Protein AF-E6UF97-F1 (afdb_monomer)

Nearest PDB structures (foldseek):
  5kc4-assembly1_A  TM=9.154E-01  e=8.782E-08  Thermotoga maritima MSB8
  3p5n-assembly1_B  TM=8.541E-01  e=1.432E-08  Staphylococcus aureus subsp. aureus TCH60
  5kc4-assembly2_E  TM=9.136E-01  e=1.063E-07  Thermotoga maritima MSB8
  4tkr-assembly1_A  TM=6.701E-01  e=3.857E-03  Listeria monocytogenes
  3rlb-assembly2_B  TM=6.782E-01  e=4.897E-03  Lactococcus cremoris subsp. cremoris NZ9000

Mean predicted aligned error: 6.48 Å

InterPro domains:
  IPR024529 ECF transporter, substrate-specific component [PF12822] (17-175)
  IPR025720 ECF transporter, Riboflavin transporter RibU [PIRSF037778] (15-185)
  IPR025720 ECF transporter, Riboflavin transporter RibU [PTHR38438] (14-185)

Sequence (192 aa):
MSTKTAGASSSKKMDVKEMTILAMFTALGYLCLFVFRFKVSFLTLEFKDVFITMAGFVFGPLAALGVALAESLLEMVTLSDTGFLGAVMNFGGSAAFAVTASLIYKYNKSFKGAVIGLIAAMFSMTAVMLVMNLFITPIYAHTTIDEVIGMIMPLLLPFNLIKSALNAAICFMLYKPISQALKKHSYAQPPR

Radius of gyration: 18.12 Å; Cα contacts (8 Å, |Δi|>4): 248; chains: 1; bounding box: 43×54×46 Å

Organism: Ruminococcus albus (strain ATCC 27210 / DSM 20455 / JCM 14654 / NCDO 2250 / 7) (NCBI:txid697329)

Structure (mmCIF, N/CA/C/O backbone):
data_AF-E6UF97-F1
#
_entry.id   AF-E6UF97-F1
#
loop_
_atom_site.group_PDB
_atom_site.id
_atom_site.type_symbol
_atom_site.label_atom_id
_atom_site.label_alt_id
_atom_site.label_comp_id
_atom_site.label_asym_id
_atom_site.label_entity_id
_atom_site.label_seq_id
_atom_site.pdbx_PDB_ins_code
_atom_site.Cartn_x
_atom_site.Cartn_y
_atom_site.Cartn_z
_atom_site.occupancy
_atom_site.B_iso_or_equiv
_atom_site.auth_seq_id
_atom_site.auth_comp_id
_atom_site.auth_asym_id
_atom_site.auth_atom_id
_atom_site.pdbx_PDB_model_num
ATOM 1 N N . MET A 1 1 ? 3.131 -43.599 24.551 1.00 44.59 1 MET A N 1
ATOM 2 C CA . MET A 1 1 ? 3.319 -42.790 23.327 1.00 44.59 1 MET A CA 1
ATOM 3 C C . MET A 1 1 ? 1.930 -42.324 22.894 1.00 44.59 1 MET A C 1
ATOM 5 O O . MET A 1 1 ? 1.171 -43.137 22.397 1.00 44.59 1 MET A O 1
AT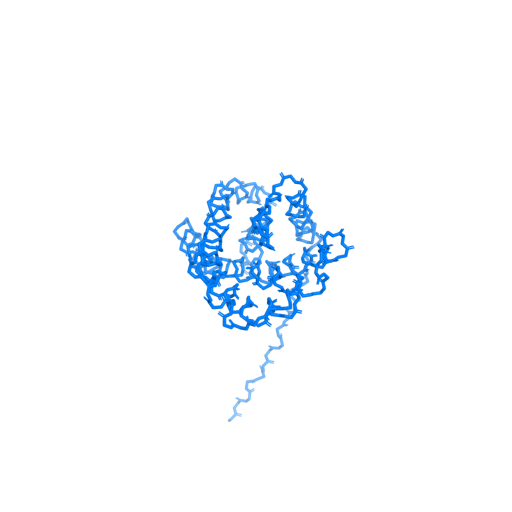OM 9 N N . SER A 1 2 ? 1.526 -41.096 23.245 1.00 40.59 2 SER A N 1
ATOM 10 C CA . SER A 1 2 ? 0.169 -40.581 22.981 1.00 40.59 2 SER A CA 1
ATOM 11 C C . SER A 1 2 ? 0.219 -39.640 21.782 1.00 40.59 2 SER A C 1
ATOM 13 O O . SER A 1 2 ? 0.841 -38.578 21.840 1.00 40.59 2 SER A O 1
ATOM 15 N N . THR A 1 3 ? -0.362 -40.072 20.669 1.00 42.34 3 THR A N 1
ATOM 16 C CA . THR A 1 3 ? -0.483 -39.307 19.428 1.00 42.34 3 THR A CA 1
ATOM 17 C C . THR A 1 3 ? -1.484 -38.170 19.622 1.00 42.34 3 THR A C 1
ATOM 19 O O . THR A 1 3 ? -2.685 -38.405 19.726 1.00 42.34 3 THR A O 1
ATOM 22 N N . LYS A 1 4 ? -0.993 -36.925 19.663 1.00 44.91 4 LYS A N 1
ATOM 23 C CA . LYS A 1 4 ? -1.825 -35.721 19.540 1.00 44.91 4 LYS A CA 1
ATOM 24 C C . LYS A 1 4 ? -2.388 -35.655 18.122 1.00 44.91 4 LYS A C 1
ATOM 26 O O . LYS A 1 4 ? -1.664 -35.347 17.179 1.00 44.91 4 LYS A O 1
ATOM 31 N N . THR A 1 5 ? -3.676 -35.929 17.979 1.00 46.34 5 THR A N 1
ATOM 32 C CA . THR A 1 5 ? -4.443 -35.655 16.764 1.00 46.34 5 THR A CA 1
ATOM 33 C C . THR A 1 5 ? -4.465 -34.144 16.534 1.00 46.34 5 THR A C 1
ATOM 35 O O . THR A 1 5 ? -4.937 -33.384 17.381 1.00 46.34 5 THR A O 1
ATOM 38 N N . ALA A 1 6 ? -3.911 -33.695 15.408 1.00 49.75 6 ALA A N 1
ATOM 39 C CA . ALA A 1 6 ? -3.987 -32.307 14.975 1.00 49.75 6 ALA A CA 1
ATOM 40 C C . ALA A 1 6 ? -5.454 -31.959 14.679 1.00 49.75 6 ALA A C 1
ATOM 42 O O . ALA A 1 6 ? -6.053 -32.498 13.750 1.00 49.75 6 ALA A O 1
ATOM 43 N N . GLY A 1 7 ? -6.048 -31.092 15.501 1.00 41.19 7 GLY A N 1
ATOM 44 C CA . GLY A 1 7 ? -7.391 -30.575 15.265 1.00 41.19 7 GLY A CA 1
ATOM 45 C C . GLY A 1 7 ? -7.415 -29.759 13.976 1.00 41.19 7 GLY A C 1
ATOM 46 O O . GLY A 1 7 ? -6.696 -28.767 13.855 1.00 41.19 7 GLY A O 1
ATOM 47 N N . ALA A 1 8 ? -8.232 -30.181 13.012 1.00 47.72 8 ALA A N 1
ATOM 48 C CA . ALA A 1 8 ? -8.503 -29.412 11.810 1.00 47.72 8 ALA A CA 1
ATOM 49 C C . ALA A 1 8 ? -9.063 -28.034 12.203 1.00 47.72 8 ALA A C 1
ATOM 51 O O . ALA A 1 8 ? -10.060 -27.928 12.919 1.00 47.72 8 ALA A O 1
ATOM 52 N N . SER A 1 9 ? -8.399 -26.974 11.743 1.00 44.34 9 SER A N 1
ATOM 53 C CA . SER A 1 9 ? -8.833 -25.588 11.901 1.00 44.34 9 SER A CA 1
ATOM 54 C C . SER A 1 9 ? -10.193 -25.395 11.219 1.00 44.34 9 SER A C 1
ATOM 56 O O . SER A 1 9 ? -10.256 -25.243 10.001 1.00 44.34 9 SER A O 1
ATOM 58 N N . SER A 1 10 ? -11.279 -25.387 11.995 1.00 47.03 10 SER A N 1
ATOM 59 C CA . SER A 1 10 ? -12.624 -25.040 11.521 1.00 47.03 10 SER A CA 1
ATOM 60 C C . SER A 1 10 ? -12.600 -23.654 10.867 1.00 47.03 10 SER A C 1
ATOM 62 O O . SER A 1 10 ? -12.442 -22.646 11.558 1.00 47.03 10 SER A O 1
ATOM 64 N N . SER A 1 11 ? -12.768 -23.585 9.542 1.00 55.94 11 SER A N 1
ATOM 65 C CA . SER A 1 11 ? -12.876 -22.314 8.822 1.00 55.94 11 SER A CA 1
ATOM 66 C C . SER A 1 11 ? -14.098 -21.546 9.330 1.00 55.94 11 SER A C 1
ATOM 68 O O . SER A 1 11 ? -15.237 -21.988 9.150 1.00 55.94 11 SER A O 1
ATOM 70 N N . LYS A 1 12 ? -13.883 -20.397 9.974 1.00 66.75 12 LYS A N 1
ATOM 71 C CA . LYS A 1 12 ? -14.968 -19.491 10.362 1.00 66.75 12 LYS A CA 1
ATOM 72 C C . LYS A 1 12 ? -15.719 -19.072 9.091 1.00 66.75 12 LYS A C 1
ATOM 74 O O . LYS A 1 12 ? -15.114 -18.489 8.196 1.00 66.75 12 LYS A O 1
ATOM 79 N N . LYS A 1 13 ? -17.017 -19.378 8.994 1.00 70.62 13 LYS A N 1
ATOM 80 C CA . LYS A 1 13 ? -17.855 -18.885 7.889 1.00 70.62 13 LYS A CA 1
ATOM 81 C C . LYS A 1 13 ? -17.920 -17.356 7.968 1.00 70.62 13 LYS A C 1
ATOM 83 O O . LYS A 1 13 ? -18.170 -16.824 9.050 1.00 70.62 13 LYS A O 1
ATOM 88 N N . MET A 1 14 ? -17.674 -16.669 6.850 1.00 74.12 14 MET A N 1
ATOM 89 C CA . MET A 1 14 ? -17.868 -15.217 6.774 1.00 74.12 14 MET A CA 1
ATOM 90 C C . MET A 1 14 ? -19.351 -14.899 6.968 1.00 74.12 14 MET A C 1
ATOM 92 O O . MET A 1 14 ? -20.207 -15.529 6.345 1.00 74.12 14 MET A O 1
ATOM 96 N N . ASP A 1 15 ? -19.646 -13.932 7.834 1.00 86.31 15 ASP A N 1
ATOM 97 C CA . ASP A 1 15 ? -20.999 -13.395 7.975 1.00 86.31 15 ASP A CA 1
ATOM 98 C C . ASP A 1 15 ? -21.319 -12.482 6.778 1.00 86.31 15 ASP A C 1
ATOM 100 O O . ASP A 1 15 ? -20.434 -11.811 6.240 1.00 86.31 15 ASP A O 1
ATOM 104 N N . VAL A 1 16 ? -22.590 -12.412 6.381 1.00 89.62 16 VAL A N 1
ATOM 105 C CA . VAL A 1 16 ? -23.073 -11.544 5.294 1.00 89.62 16 VAL A CA 1
ATOM 106 C C . VAL A 1 16 ? -22.657 -10.095 5.546 1.00 89.62 16 VAL A C 1
ATOM 108 O O . VAL A 1 16 ? -22.243 -9.402 4.623 1.00 89.62 16 VAL A O 1
ATOM 111 N N . LYS A 1 17 ? -22.680 -9.656 6.809 1.00 85.69 17 LYS A N 1
ATOM 112 C CA . LYS A 1 17 ? -22.257 -8.308 7.213 1.00 85.69 17 LYS A CA 1
ATOM 113 C C . LYS A 1 17 ? -20.780 -8.036 6.932 1.00 85.69 17 LYS A C 1
ATOM 115 O O . LYS A 1 17 ? -20.445 -6.953 6.462 1.00 85.69 17 LYS A O 1
ATOM 120 N N . GLU A 1 18 ? -19.908 -9.002 7.220 1.00 88.94 18 GLU A N 1
ATOM 121 C CA . 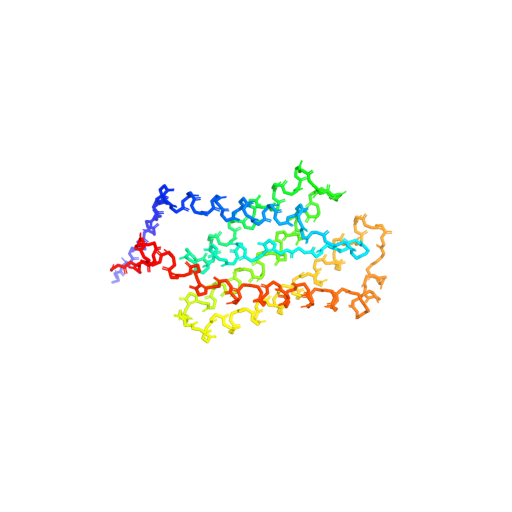GLU A 1 18 ? -18.473 -8.898 6.930 1.00 88.94 18 GLU A CA 1
ATOM 122 C C . GLU A 1 18 ? -18.266 -8.764 5.421 1.00 88.94 18 GLU A C 1
ATOM 124 O O . GLU A 1 18 ? -17.621 -7.821 4.971 1.00 88.94 18 GLU A O 1
ATOM 129 N N . MET A 1 19 ? -18.929 -9.615 4.637 1.00 92.25 19 MET A N 1
ATOM 130 C CA . MET A 1 19 ? -18.880 -9.552 3.177 1.00 92.25 19 MET A CA 1
ATOM 131 C C . MET A 1 19 ? -19.374 -8.203 2.628 1.00 92.25 19 MET A C 1
ATOM 133 O O . MET A 1 19 ? -18.727 -7.633 1.751 1.00 92.25 19 MET A O 1
ATOM 137 N N . THR A 1 20 ? -20.472 -7.654 3.159 1.00 93.75 20 THR A N 1
ATOM 138 C CA . THR A 1 20 ? -20.988 -6.337 2.749 1.00 93.75 20 THR A CA 1
ATOM 139 C C . THR A 1 20 ? -19.987 -5.221 3.036 1.00 93.75 20 THR A C 1
ATOM 141 O O . THR A 1 20 ? -19.743 -4.391 2.166 1.00 93.75 20 THR A O 1
ATOM 144 N N . ILE A 1 21 ? -19.376 -5.196 4.223 1.00 92.06 21 ILE A N 1
ATOM 145 C CA . ILE A 1 21 ? -18.415 -4.143 4.581 1.00 92.06 21 ILE A CA 1
ATOM 146 C C . ILE A 1 21 ? -17.138 -4.261 3.737 1.00 92.06 21 ILE A C 1
ATOM 148 O O . ILE A 1 21 ? -16.616 -3.243 3.286 1.00 92.06 21 ILE A O 1
ATOM 152 N N . LEU A 1 22 ? -16.652 -5.478 3.474 1.00 94.94 22 LEU A N 1
ATOM 153 C CA . LEU A 1 22 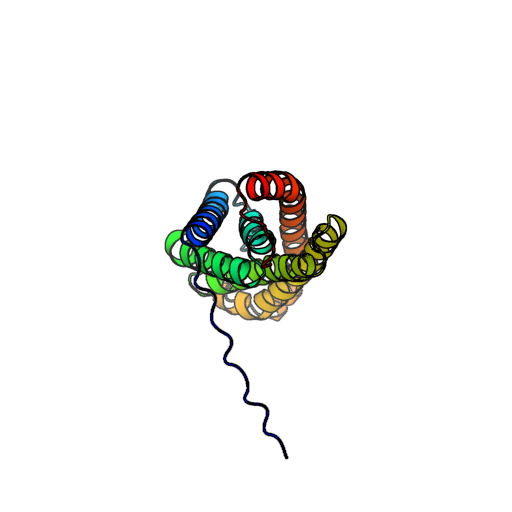? -15.510 -5.686 2.578 1.00 94.94 22 LEU A CA 1
ATOM 154 C C . LEU A 1 22 ? -15.817 -5.202 1.159 1.00 94.94 22 LEU A C 1
ATOM 156 O O . LEU A 1 22 ? -15.020 -4.454 0.600 1.00 94.94 22 LEU A O 1
ATOM 160 N N . ALA A 1 23 ? -16.993 -5.534 0.619 1.00 96.06 23 ALA A N 1
ATOM 161 C CA . ALA A 1 23 ? -17.431 -5.048 -0.688 1.00 96.06 23 ALA A CA 1
ATOM 162 C C . ALA A 1 23 ? -17.552 -3.515 -0.727 1.00 96.06 23 ALA A C 1
ATOM 164 O O . ALA A 1 23 ? -17.163 -2.893 -1.713 1.00 96.06 23 ALA A O 1
ATOM 165 N N . MET A 1 24 ? -18.035 -2.889 0.352 1.00 95.81 24 MET A N 1
ATOM 166 C CA . MET A 1 24 ? -18.056 -1.429 0.474 1.00 95.81 24 MET A CA 1
ATOM 167 C C . MET A 1 24 ? -16.646 -0.833 0.480 1.00 95.81 24 MET A C 1
ATOM 169 O O . MET A 1 24 ? -16.425 0.169 -0.194 1.00 95.81 24 MET A O 1
ATOM 173 N N . PHE A 1 25 ? -15.689 -1.425 1.202 1.00 95.62 25 PHE A N 1
ATOM 174 C CA . PHE A 1 25 ? -14.302 -0.950 1.189 1.00 95.62 25 PHE A CA 1
ATOM 175 C C . PHE A 1 25 ? -13.659 -1.091 -0.192 1.00 95.62 25 PHE A C 1
ATOM 177 O O . PHE A 1 25 ? -13.046 -0.129 -0.645 1.00 95.62 25 PHE A O 1
ATOM 184 N N . THR A 1 26 ? -13.869 -2.216 -0.884 1.00 97.31 26 THR A N 1
ATOM 185 C CA . THR A 1 26 ? -13.454 -2.396 -2.286 1.00 97.31 26 THR A CA 1
ATOM 186 C C . THR A 1 26 ? -14.081 -1.340 -3.197 1.00 97.31 26 THR A C 1
ATOM 188 O O . THR A 1 26 ? -13.405 -0.768 -4.042 1.00 97.31 26 THR A O 1
ATOM 191 N N . ALA A 1 27 ? -15.374 -1.048 -3.040 1.00 96.25 27 ALA A N 1
ATOM 192 C CA . ALA A 1 27 ? -16.040 -0.038 -3.859 1.00 96.25 27 ALA A CA 1
ATOM 193 C C . ALA A 1 27 ? -15.489 1.371 -3.591 1.00 96.25 27 ALA A C 1
ATOM 195 O O . ALA A 1 27 ? -15.276 2.136 -4.527 1.00 96.25 27 ALA A O 1
ATOM 196 N N . LEU A 1 28 ? -15.239 1.721 -2.326 1.00 95.19 28 LEU A N 1
ATOM 197 C CA . LEU A 1 28 ? -14.717 3.033 -1.947 1.00 95.19 28 LEU A CA 1
ATOM 198 C C . LEU A 1 28 ? -13.282 3.257 -2.434 1.00 95.19 28 LEU A C 1
ATOM 200 O O . LEU A 1 28 ? -13.004 4.326 -2.978 1.00 95.19 28 LEU A O 1
ATOM 204 N N . GLY A 1 29 ? -12.387 2.279 -2.281 1.00 94.50 29 GLY A N 1
ATOM 205 C CA . GLY A 1 29 ? -11.025 2.420 -2.795 1.00 94.50 29 GLY A CA 1
ATOM 206 C C . GLY A 1 29 ? -10.986 2.400 -4.324 1.00 94.50 29 GLY A C 1
ATOM 207 O O . GLY A 1 29 ? -10.313 3.242 -4.920 1.00 94.50 29 GLY A O 1
ATOM 208 N N . TYR A 1 30 ? -11.820 1.589 -4.977 1.00 94.62 30 TYR A N 1
ATOM 209 C CA . TYR A 1 30 ? -11.983 1.645 -6.429 1.00 94.62 30 TYR A CA 1
ATOM 210 C C . TYR A 1 30 ? -12.512 3.011 -6.912 1.00 94.62 30 TYR A C 1
ATOM 212 O O . TYR A 1 30 ? -12.029 3.545 -7.909 1.00 94.62 30 TYR A O 1
ATOM 220 N N . LEU A 1 31 ? -13.438 3.652 -6.185 1.00 94.00 31 LEU A N 1
ATOM 221 C CA . LEU A 1 31 ? -13.889 5.016 -6.499 1.00 94.00 31 LEU A CA 1
ATOM 222 C C . LEU A 1 31 ? -12.768 6.062 -6.373 1.00 94.00 31 LEU A C 1
ATOM 224 O O . LEU A 1 31 ? -12.770 7.048 -7.116 1.00 94.00 31 LEU A O 1
ATOM 228 N N . CYS A 1 32 ? -11.773 5.855 -5.501 1.00 92.31 32 CYS A N 1
ATOM 229 C CA . CYS A 1 32 ? -10.610 6.745 -5.429 1.00 92.31 32 CYS A CA 1
ATOM 230 C C . CYS A 1 32 ? -9.819 6.800 -6.737 1.00 92.31 32 CYS A C 1
ATOM 232 O O . CYS A 1 32 ? -9.193 7.828 -7.002 1.00 92.31 32 CYS A O 1
ATOM 234 N N . LEU A 1 33 ? -9.887 5.761 -7.574 1.00 91.25 33 LEU A N 1
ATOM 235 C CA . LEU A 1 33 ? -9.237 5.736 -8.886 1.00 91.25 33 LEU A CA 1
ATOM 236 C C . LEU A 1 33 ? -9.803 6.773 -9.864 1.00 91.25 33 LEU A C 1
ATOM 238 O O . LEU A 1 33 ? -9.128 7.134 -10.825 1.00 91.25 33 LEU A O 1
ATOM 242 N N . PHE A 1 34 ? -11.024 7.259 -9.634 1.00 89.44 34 PHE A N 1
ATOM 243 C CA . PHE A 1 34 ? -11.669 8.255 -10.495 1.00 89.44 34 PHE A CA 1
ATOM 244 C C . PHE A 1 34 ? -11.468 9.687 -9.999 1.00 89.44 34 PHE A C 1
ATOM 246 O O . PHE A 1 34 ? -11.505 10.620 -10.794 1.00 89.44 34 PHE A O 1
ATOM 253 N N . VAL A 1 35 ? -11.257 9.869 -8.692 1.00 89.00 35 VAL A N 1
ATOM 254 C CA . VAL A 1 35 ? -11.192 11.200 -8.063 1.00 89.00 35 VAL A CA 1
ATOM 255 C C . VAL A 1 35 ? -9.757 11.619 -7.749 1.00 89.00 35 VAL A C 1
ATOM 257 O O . VAL A 1 35 ? -9.416 12.793 -7.854 1.00 89.00 35 VAL A O 1
ATOM 260 N N . PHE A 1 36 ? -8.903 10.668 -7.369 1.00 88.31 36 PHE A N 1
ATOM 261 C CA . PHE A 1 36 ? -7.586 10.942 -6.792 1.00 88.31 36 PHE A CA 1
ATOM 262 C C . PHE A 1 36 ? -6.450 10.206 -7.508 1.00 88.31 36 PHE A C 1
ATOM 264 O O . PHE A 1 36 ? -5.471 9.818 -6.874 1.00 88.31 36 PHE A O 1
ATOM 271 N N . ARG A 1 37 ? -6.578 9.994 -8.821 1.00 89.00 37 ARG A N 1
ATOM 272 C CA . ARG A 1 37 ? -5.564 9.326 -9.644 1.00 89.00 37 ARG A CA 1
ATOM 273 C C . ARG A 1 37 ? -4.656 10.355 -10.313 1.00 89.00 37 ARG A C 1
ATOM 275 O O . ARG A 1 37 ? -5.041 10.985 -11.294 1.00 89.00 37 ARG A O 1
ATOM 282 N N . PHE A 1 38 ? -3.435 10.497 -9.803 1.00 91.56 38 PHE A N 1
ATOM 283 C CA . PHE A 1 38 ? -2.425 11.417 -10.335 1.00 91.56 38 PHE A CA 1
ATOM 284 C C . PHE A 1 38 ? -1.260 10.629 -10.936 1.00 91.56 38 PHE A C 1
ATOM 286 O O . PHE A 1 38 ? -0.650 9.807 -10.254 1.00 91.56 38 PHE A O 1
ATOM 293 N N . LYS A 1 39 ? -0.936 10.868 -12.211 1.00 89.88 39 LYS A N 1
ATOM 294 C CA . LYS A 1 39 ? 0.168 10.186 -12.902 1.00 89.88 39 LYS A CA 1
ATOM 295 C C . LYS A 1 39 ? 1.444 11.027 -12.870 1.00 89.88 39 LYS A C 1
ATOM 297 O O . LYS A 1 39 ? 1.411 12.218 -13.170 1.00 89.88 39 LYS A O 1
ATOM 302 N N . VAL A 1 40 ? 2.566 10.386 -12.557 1.00 87.31 40 VAL A N 1
ATOM 303 C CA . VAL A 1 40 ? 3.921 10.930 -12.716 1.00 87.31 40 VAL A CA 1
ATOM 304 C C . VAL A 1 40 ? 4.726 9.892 -13.489 1.00 87.31 40 VAL A C 1
ATOM 306 O O . VAL A 1 40 ? 5.066 8.840 -12.951 1.00 87.31 40 VAL A O 1
ATOM 309 N N . SER A 1 41 ? 5.013 10.167 -14.765 1.00 87.12 41 SER A N 1
ATOM 310 C CA . SER A 1 41 ? 5.530 9.148 -15.691 1.00 87.12 41 SER A CA 1
ATOM 311 C C . SER A 1 41 ? 4.581 7.929 -15.736 1.00 87.12 41 SER A C 1
ATOM 313 O O . SER A 1 41 ? 3.365 8.101 -15.821 1.00 87.12 41 SER A O 1
ATOM 315 N N . PHE A 1 42 ? 5.105 6.705 -15.657 1.00 86.62 42 PHE A N 1
ATOM 316 C CA . PHE A 1 42 ? 4.328 5.463 -15.584 1.00 86.62 42 PHE A CA 1
ATOM 317 C C . PHE A 1 42 ? 3.795 5.139 -14.175 1.00 86.62 42 PHE A C 1
ATOM 319 O O . PHE A 1 42 ? 3.081 4.153 -13.999 1.00 86.62 42 PHE A O 1
ATOM 326 N N . LEU A 1 43 ? 4.134 5.938 -13.159 1.00 90.12 43 LEU A N 1
ATOM 327 C CA . LEU A 1 43 ? 3.725 5.705 -11.778 1.00 90.12 43 LEU A CA 1
ATOM 328 C C . LEU A 1 43 ? 2.414 6.435 -11.469 1.00 90.12 43 LEU A C 1
ATOM 330 O O . LEU A 1 43 ? 2.224 7.597 -11.830 1.00 90.12 43 LE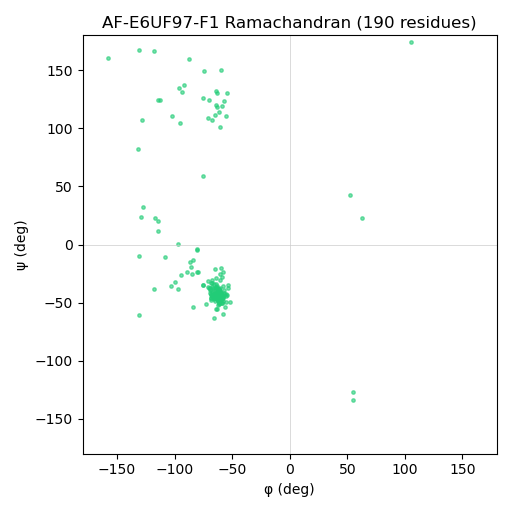U A O 1
ATOM 334 N N . THR A 1 44 ? 1.513 5.755 -10.759 1.00 91.44 44 THR A N 1
ATOM 335 C CA . THR A 1 44 ? 0.196 6.294 -10.394 1.00 91.44 44 THR A CA 1
ATOM 336 C C . THR A 1 44 ? 0.077 6.466 -8.882 1.00 91.44 44 THR A C 1
ATOM 338 O O . THR A 1 44 ? 0.291 5.523 -8.113 1.00 91.44 44 THR A O 1
ATOM 341 N N . LEU A 1 45 ? -0.237 7.690 -8.453 1.00 93.12 45 LEU A N 1
ATOM 342 C CA . LEU A 1 45 ? -0.578 8.047 -7.081 1.00 93.12 45 LEU A CA 1
ATOM 343 C C . LEU A 1 45 ? -2.096 7.991 -6.932 1.00 93.12 45 LEU A C 1
ATOM 345 O O . LEU A 1 45 ? -2.828 8.538 -7.751 1.00 93.12 45 LEU A O 1
ATOM 349 N N . GLU A 1 46 ? -2.538 7.325 -5.877 1.00 93.44 46 GLU A N 1
ATOM 350 C CA . GLU A 1 46 ? -3.932 7.016 -5.579 1.00 93.44 46 GLU A CA 1
ATOM 351 C C . GLU A 1 46 ? -4.074 6.742 -4.077 1.00 93.44 46 GLU A C 1
ATOM 353 O O . GLU A 1 46 ? -3.085 6.428 -3.405 1.00 93.44 46 GLU A O 1
ATOM 358 N N . PHE A 1 47 ? -5.300 6.831 -3.557 1.00 95.06 47 PHE A N 1
ATOM 359 C CA . PHE A 1 47 ? -5.586 6.659 -2.126 1.00 95.06 47 PHE A CA 1
ATOM 360 C C . PHE A 1 47 ? -6.443 5.427 -1.805 1.00 95.06 47 PHE A C 1
ATOM 362 O O . PHE A 1 47 ? -7.069 5.363 -0.747 1.00 95.06 47 PHE A O 1
ATOM 369 N N . LYS A 1 48 ? -6.487 4.442 -2.712 1.00 95.00 48 LYS A N 1
ATOM 370 C CA . LYS A 1 48 ? -7.277 3.216 -2.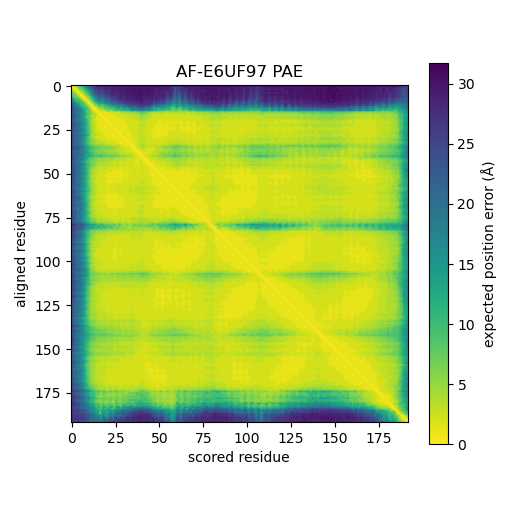521 1.00 95.00 48 LYS A CA 1
ATOM 371 C C . LYS A 1 48 ? -6.788 2.373 -1.336 1.00 95.00 48 LYS A C 1
ATOM 373 O O . LYS A 1 48 ? -7.606 1.843 -0.583 1.00 95.00 48 LYS A O 1
ATOM 378 N N . ASP A 1 49 ? -5.471 2.371 -1.079 1.00 97.06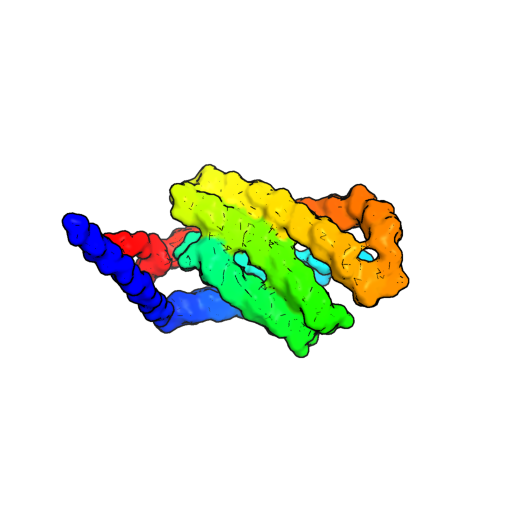 49 ASP A N 1
ATOM 379 C CA . ASP A 1 49 ? -4.832 1.600 0.002 1.00 97.06 49 ASP A CA 1
ATOM 380 C C . ASP A 1 49 ? -5.363 1.977 1.389 1.00 97.06 49 ASP A C 1
ATOM 382 O O . ASP A 1 49 ? -5.286 1.178 2.328 1.00 97.06 49 ASP A O 1
ATOM 386 N N . VAL A 1 50 ? -5.968 3.162 1.513 1.00 96.75 50 VAL A N 1
ATOM 387 C CA . VAL A 1 50 ? -6.701 3.581 2.705 1.00 96.75 50 VAL A CA 1
ATOM 388 C C . VAL A 1 50 ? -7.803 2.591 3.057 1.00 96.75 50 VAL A C 1
ATOM 390 O O . VAL A 1 50 ? -7.842 2.089 4.181 1.00 96.75 50 VAL A O 1
ATOM 393 N N . PHE A 1 51 ? -8.683 2.269 2.112 1.00 96.31 51 PHE A N 1
ATOM 394 C CA . PHE A 1 51 ? -9.844 1.414 2.366 1.00 96.31 51 PHE A CA 1
ATOM 395 C C . PHE A 1 51 ? -9.455 -0.059 2.494 1.00 96.31 51 PHE A C 1
ATOM 397 O O . PHE A 1 51 ? -9.985 -0.755 3.363 1.00 96.31 51 PHE A O 1
ATOM 404 N N . ILE A 1 52 ? -8.447 -0.501 1.737 1.00 97.88 52 ILE A N 1
ATOM 405 C CA . ILE A 1 52 ? -7.821 -1.820 1.907 1.00 97.88 52 ILE A CA 1
ATOM 406 C C . ILE A 1 52 ? -7.275 -1.971 3.338 1.00 97.88 52 ILE A C 1
ATOM 408 O O . ILE A 1 52 ? -7.522 -2.971 4.020 1.00 97.88 52 ILE A O 1
ATOM 412 N N . THR A 1 53 ? -6.571 -0.953 3.837 1.00 97.56 53 THR A N 1
ATOM 413 C CA . THR A 1 53 ? -6.017 -0.959 5.197 1.00 97.56 53 THR A CA 1
ATOM 414 C C . THR A 1 53 ? -7.118 -0.922 6.253 1.00 97.56 53 THR A C 1
ATOM 416 O O . THR A 1 53 ? -7.004 -1.614 7.266 1.00 97.56 53 THR A O 1
ATOM 419 N N . MET A 1 54 ? -8.216 -0.191 6.021 1.00 95.38 54 MET A N 1
ATOM 420 C CA . MET A 1 54 ? -9.375 -0.201 6.923 1.00 95.38 54 MET A CA 1
ATOM 421 C C . MET A 1 54 ? -10.016 -1.588 7.014 1.00 95.38 54 MET A C 1
ATOM 423 O O . MET A 1 54 ? -10.268 -2.055 8.126 1.00 95.38 54 MET A O 1
ATOM 427 N N . ALA A 1 55 ? -10.196 -2.292 5.891 1.00 94.94 55 ALA A N 1
ATOM 428 C CA . ALA A 1 55 ? -10.635 -3.689 5.903 1.00 94.94 55 ALA A CA 1
ATOM 429 C C . ALA A 1 55 ? -9.702 -4.557 6.767 1.00 94.94 55 ALA A C 1
ATOM 431 O O . ALA A 1 55 ? -10.161 -5.338 7.605 1.00 94.94 55 ALA A O 1
ATOM 432 N N . GLY A 1 56 ? -8.391 -4.339 6.640 1.00 95.31 56 GLY A N 1
ATOM 433 C CA . GLY A 1 56 ? -7.366 -4.976 7.461 1.00 95.31 56 GLY A CA 1
ATOM 434 C C . GLY A 1 56 ? -7.460 -4.668 8.955 1.00 95.31 56 GLY A C 1
ATOM 435 O O . GLY A 1 56 ? -7.352 -5.567 9.787 1.00 95.31 56 GLY A O 1
ATOM 436 N N . PHE A 1 57 ? -7.668 -3.410 9.333 1.00 92.88 57 PHE A N 1
ATOM 437 C CA . PHE A 1 57 ? -7.782 -3.010 10.739 1.00 92.88 57 PHE A CA 1
ATOM 438 C C . PHE A 1 57 ? -9.039 -3.566 11.410 1.00 92.88 57 PHE A C 1
ATOM 440 O O . PHE A 1 57 ? -9.024 -3.837 12.614 1.00 92.88 57 PHE A O 1
ATOM 447 N N . VAL A 1 58 ? -10.110 -3.750 10.640 1.00 90.75 58 VAL A N 1
ATOM 448 C CA . VAL A 1 58 ? -11.402 -4.231 11.138 1.00 90.75 58 VAL A CA 1
ATOM 449 C C . VAL A 1 58 ? -11.431 -5.757 11.212 1.00 90.75 58 VAL A C 1
ATOM 451 O O . VAL A 1 58 ? -11.694 -6.310 12.281 1.00 90.75 58 VAL A O 1
ATOM 454 N N . PHE A 1 59 ? -11.124 -6.436 10.105 1.00 91.25 59 PHE A N 1
ATOM 455 C CA . PHE A 1 59 ? -11.305 -7.886 9.955 1.00 91.25 59 PHE A CA 1
ATOM 456 C C . PHE A 1 59 ? -9.986 -8.675 9.942 1.00 91.25 59 PHE A C 1
ATOM 458 O O . PHE A 1 59 ? -9.982 -9.895 10.109 1.00 91.25 59 PHE A O 1
ATOM 465 N N . GLY A 1 60 ? -8.846 -7.991 9.839 1.00 93.50 60 GLY A N 1
ATOM 466 C CA . GLY A 1 60 ? -7.510 -8.581 9.889 1.00 93.50 60 GLY A CA 1
ATOM 467 C C . GLY A 1 60 ? -6.806 -8.663 8.527 1.00 93.50 60 GLY A C 1
ATOM 468 O O . GLY A 1 60 ? -7.395 -8.389 7.485 1.00 93.50 60 GLY A O 1
ATOM 469 N N . PRO A 1 61 ? -5.531 -9.088 8.509 1.00 97.25 61 PRO A N 1
ATOM 470 C CA . PRO A 1 61 ? -4.675 -9.033 7.320 1.00 97.25 61 PRO A CA 1
ATOM 471 C C . PRO A 1 61 ? -5.178 -9.840 6.118 1.00 97.25 61 PRO A C 1
ATOM 473 O O . PRO A 1 61 ? -4.957 -9.431 4.984 1.00 97.25 61 PRO A O 1
ATOM 476 N N . LEU A 1 62 ? -5.890 -10.950 6.335 1.00 97.00 62 LEU A N 1
ATOM 477 C CA . LEU A 1 62 ? -6.470 -11.727 5.232 1.00 97.00 62 LEU A CA 1
ATOM 478 C C . LEU A 1 62 ? -7.593 -10.968 4.515 1.00 97.00 62 LEU A C 1
ATOM 480 O O . LEU A 1 62 ? -7.727 -11.087 3.301 1.00 97.00 62 LEU A O 1
ATOM 484 N N . ALA A 1 63 ? -8.358 -10.154 5.244 1.00 96.31 63 ALA A N 1
ATOM 485 C CA . ALA A 1 63 ? -9.368 -9.294 4.647 1.00 96.31 63 ALA A CA 1
ATOM 486 C C . ALA A 1 63 ? -8.729 -8.181 3.806 1.00 96.31 63 ALA A C 1
ATOM 488 O O . ALA A 1 63 ? -9.165 -7.949 2.684 1.00 96.31 63 ALA A O 1
ATOM 489 N N . ALA A 1 64 ? -7.655 -7.552 4.303 1.00 98.06 64 ALA A N 1
ATOM 490 C CA . ALA A 1 64 ? -6.873 -6.594 3.514 1.00 98.06 64 ALA A CA 1
ATOM 491 C C . ALA A 1 64 ? -6.330 -7.230 2.227 1.00 98.06 64 ALA A C 1
ATOM 493 O O . ALA A 1 64 ? -6.463 -6.650 1.155 1.00 98.06 64 ALA A O 1
ATOM 494 N N . LEU A 1 65 ? -5.771 -8.440 2.318 1.00 98.50 65 LEU A N 1
ATOM 495 C CA . LEU A 1 65 ? -5.267 -9.171 1.157 1.00 98.50 65 LEU A CA 1
ATOM 496 C C . LEU A 1 65 ? -6.375 -9.444 0.126 1.00 98.50 65 LEU A C 1
ATOM 498 O O . LEU A 1 65 ? -6.173 -9.221 -1.064 1.00 98.50 65 LEU A O 1
ATOM 502 N N . GLY A 1 66 ? -7.550 -9.893 0.579 1.00 98.00 66 GLY A N 1
ATOM 503 C CA . GLY A 1 66 ? -8.696 -10.152 -0.295 1.00 98.00 66 GLY A CA 1
ATOM 504 C C . GLY A 1 66 ? -9.225 -8.890 -0.978 1.00 98.00 66 GLY A C 1
ATOM 505 O O . GLY A 1 66 ? -9.484 -8.910 -2.179 1.00 98.00 66 GLY A O 1
ATOM 506 N N . VAL A 1 67 ? -9.332 -7.780 -0.242 1.00 98.31 67 VAL A N 1
ATOM 507 C CA . VAL A 1 67 ? -9.766 -6.486 -0.796 1.00 98.31 67 VAL A CA 1
ATOM 508 C C . VAL A 1 67 ? -8.740 -5.947 -1.794 1.00 98.31 67 VAL A C 1
ATOM 510 O O . VAL A 1 67 ? -9.137 -5.521 -2.874 1.00 98.31 67 VAL A O 1
ATOM 513 N N . ALA A 1 68 ? -7.439 -6.041 -1.494 1.00 98.38 68 ALA A N 1
ATOM 514 C CA . ALA A 1 68 ? -6.379 -5.655 -2.426 1.00 98.38 68 ALA A CA 1
ATOM 515 C C . ALA A 1 68 ? -6.436 -6.468 -3.723 1.00 98.38 68 ALA A C 1
ATOM 517 O O . ALA A 1 68 ? -6.293 -5.914 -4.809 1.00 98.38 68 ALA A O 1
ATOM 518 N N . LEU A 1 69 ? -6.668 -7.781 -3.619 1.00 98.31 69 LEU A N 1
ATOM 519 C CA . LEU A 1 69 ? -6.805 -8.641 -4.791 1.00 98.31 69 LEU A CA 1
ATOM 520 C C . LEU A 1 69 ? -8.020 -8.235 -5.629 1.00 98.31 69 LEU A C 1
ATOM 522 O O . LEU A 1 69 ? -7.899 -8.086 -6.842 1.00 98.31 69 LEU A O 1
ATOM 526 N N . ALA A 1 70 ? -9.171 -8.028 -4.987 1.00 97.75 70 ALA A N 1
ATOM 527 C CA . ALA A 1 70 ? -10.392 -7.616 -5.668 1.00 97.75 70 ALA A CA 1
ATOM 528 C C . ALA A 1 70 ? -10.212 -6.277 -6.399 1.00 97.75 70 ALA A C 1
ATOM 530 O O . ALA A 1 70 ? -10.567 -6.177 -7.571 1.00 97.75 70 ALA A O 1
ATOM 531 N N . GLU A 1 71 ? -9.617 -5.272 -5.752 1.00 96.44 71 GLU A N 1
ATOM 532 C CA . GLU A 1 71 ? -9.365 -3.975 -6.388 1.00 96.44 71 GLU A CA 1
ATOM 533 C C . GLU A 1 71 ? -8.389 -4.068 -7.555 1.00 96.44 71 GLU A C 1
ATOM 535 O O . GLU A 1 71 ? -8.654 -3.491 -8.606 1.00 96.44 71 GLU A O 1
ATOM 540 N N . SER A 1 72 ? -7.290 -4.810 -7.414 1.00 96.25 72 SER A N 1
ATOM 541 C CA . SER A 1 72 ? -6.324 -4.956 -8.506 1.00 96.25 72 SER A CA 1
ATOM 542 C C . SER A 1 72 ? -6.911 -5.695 -9.704 1.00 96.25 72 SER A C 1
ATOM 544 O O . SER A 1 72 ? -6.585 -5.359 -10.840 1.00 96.25 72 SER A O 1
ATOM 546 N N . LEU A 1 73 ? -7.801 -6.666 -9.478 1.00 96.38 73 LEU A N 1
ATOM 547 C CA . LEU A 1 73 ? -8.534 -7.332 -10.556 1.00 96.38 73 LEU A CA 1
ATOM 548 C C . LEU A 1 73 ? -9.556 -6.401 -11.215 1.00 96.38 73 LEU A C 1
ATOM 550 O O . LEU A 1 73 ? -9.656 -6.403 -12.439 1.00 96.38 73 LEU A O 1
ATOM 554 N N . LEU A 1 74 ? -10.283 -5.596 -10.435 1.00 95.38 74 LEU A N 1
ATOM 555 C CA . LEU A 1 74 ? -11.196 -4.589 -10.981 1.00 95.38 74 LEU A CA 1
ATOM 556 C C . LEU A 1 74 ? -10.433 -3.585 -11.843 1.00 95.38 74 LEU A C 1
ATOM 558 O O . LEU A 1 74 ? -10.794 -3.375 -12.993 1.00 95.38 74 LEU A O 1
ATOM 562 N N . GLU A 1 75 ? -9.340 -3.027 -11.331 1.00 93.75 75 GLU A N 1
ATOM 563 C CA . GLU A 1 75 ? -8.506 -2.084 -12.072 1.00 93.75 75 GLU A CA 1
ATOM 564 C C . GLU A 1 75 ? -7.926 -2.707 -13.346 1.00 93.75 75 GLU A C 1
ATOM 566 O O . GLU A 1 75 ? -7.919 -2.061 -14.394 1.00 93.75 75 GLU A O 1
ATOM 571 N N . MET A 1 76 ? -7.501 -3.974 -13.289 1.00 94.56 76 MET A N 1
ATOM 572 C CA . MET A 1 76 ? -7.007 -4.711 -14.453 1.00 94.56 76 MET A CA 1
ATOM 573 C C . MET A 1 76 ? -8.016 -4.729 -15.602 1.00 94.56 76 MET A C 1
ATOM 575 O O . MET A 1 76 ? -7.622 -4.549 -16.751 1.00 94.56 76 MET A O 1
ATOM 579 N N . VAL A 1 77 ? -9.296 -4.969 -15.302 1.00 93.94 77 VAL A N 1
ATOM 580 C CA . VAL A 1 77 ? -10.332 -5.140 -16.332 1.00 93.94 77 VAL A CA 1
ATOM 581 C C . VAL A 1 77 ? -10.954 -3.822 -16.792 1.00 93.94 77 VAL A C 1
ATOM 583 O O . VAL A 1 77 ? -11.609 -3.809 -17.831 1.00 93.94 77 VAL A O 1
ATOM 586 N N . THR A 1 78 ? -10.770 -2.723 -16.056 1.00 91.81 78 THR A N 1
ATOM 587 C CA . THR A 1 78 ? -11.442 -1.447 -16.352 1.00 91.81 78 THR A CA 1
ATOM 588 C C . THR A 1 78 ? -10.515 -0.287 -16.701 1.00 91.81 78 THR A C 1
ATOM 590 O O . THR A 1 78 ? -10.877 0.531 -17.544 1.00 91.81 78 THR A O 1
ATOM 593 N N . LEU A 1 79 ? -9.362 -0.163 -16.036 1.00 86.56 79 LEU A N 1
ATOM 594 C CA . LEU A 1 79 ? -8.561 1.071 -16.000 1.00 86.56 79 LEU A CA 1
ATOM 595 C C . LEU A 1 79 ? -7.070 0.866 -16.299 1.00 86.56 79 LEU A C 1
ATOM 597 O O . LEU A 1 79 ? -6.337 1.858 -16.396 1.00 86.56 79 LEU A O 1
ATOM 601 N N . SER A 1 80 ? -6.607 -0.383 -16.355 1.00 83.38 80 SER A N 1
ATOM 602 C CA . SER A 1 80 ? -5.189 -0.717 -16.476 1.00 83.38 80 SER A CA 1
ATOM 603 C C . SER A 1 80 ? -4.671 -0.487 -17.892 1.00 83.38 80 SER A C 1
ATOM 605 O O . SER A 1 80 ? -5.183 -1.054 -18.853 1.00 83.38 80 SER A O 1
ATOM 607 N N . ASP A 1 81 ? -3.591 0.289 -18.001 1.00 79.00 81 ASP A N 1
ATOM 608 C CA . ASP A 1 81 ? -2.875 0.511 -19.263 1.00 79.00 81 ASP A CA 1
ATOM 609 C C . ASP A 1 81 ? -1.916 -0.652 -19.589 1.00 79.00 81 ASP A C 1
ATOM 611 O O . ASP A 1 81 ? -1.563 -0.879 -20.742 1.00 79.00 81 ASP A O 1
ATOM 615 N N . THR A 1 82 ? -1.483 -1.402 -18.567 1.00 85.62 82 THR A N 1
ATOM 616 C CA . THR A 1 82 ? -0.460 -2.464 -18.663 1.00 85.62 82 THR A CA 1
ATOM 617 C C . THR A 1 82 ? -1.019 -3.863 -18.383 1.00 85.62 82 THR A C 1
ATOM 619 O O . THR A 1 82 ? -0.270 -4.830 -18.210 1.00 85.62 82 THR A O 1
ATOM 622 N N . GLY A 1 83 ? -2.350 -3.984 -18.332 1.00 90.19 83 GLY A N 1
ATOM 623 C CA . GLY A 1 83 ? -3.066 -5.239 -18.132 1.00 90.19 83 GLY A CA 1
ATOM 624 C C . GLY A 1 83 ? -2.628 -5.973 -16.863 1.00 90.19 83 GLY A C 1
ATOM 625 O O . GLY A 1 83 ? -2.626 -5.407 -15.766 1.00 90.19 83 GLY A O 1
ATOM 626 N N . PHE A 1 84 ? -2.256 -7.245 -17.027 1.00 94.31 84 PHE A N 1
ATOM 627 C CA . PHE A 1 84 ? -1.896 -8.153 -15.936 1.00 94.31 84 PHE A CA 1
ATOM 628 C C . PHE A 1 84 ? -0.648 -7.714 -15.156 1.00 94.31 84 PHE A C 1
ATOM 630 O O . PHE A 1 84 ? -0.615 -7.850 -13.935 1.00 94.31 84 PHE A O 1
ATOM 637 N N . LEU A 1 85 ? 0.366 -7.151 -15.823 1.00 94.56 85 LEU A N 1
ATOM 638 C CA . LEU A 1 85 ? 1.598 -6.720 -15.149 1.00 94.56 85 LEU A CA 1
ATOM 639 C C . LEU A 1 85 ? 1.326 -5.564 -14.180 1.00 94.56 85 LEU A C 1
ATOM 641 O O . LEU A 1 85 ? 1.783 -5.597 -13.036 1.00 94.56 85 LEU A O 1
ATOM 645 N N . GLY A 1 86 ? 0.507 -4.596 -14.599 1.00 92.69 86 GLY A N 1
ATOM 646 C CA . GLY A 1 86 ? 0.021 -3.532 -13.720 1.00 92.69 86 GLY A CA 1
ATOM 647 C C . GLY A 1 86 ? -0.785 -4.079 -12.546 1.00 92.69 86 GLY A C 1
ATOM 648 O O . GLY A 1 86 ? -0.563 -3.671 -11.410 1.00 92.69 86 GLY A O 1
ATOM 649 N N . ALA A 1 87 ? -1.651 -5.066 -12.792 1.00 95.69 87 ALA A N 1
ATOM 650 C CA . ALA A 1 87 ? -2.441 -5.707 -11.741 1.00 95.69 87 ALA A CA 1
ATOM 651 C C . ALA A 1 87 ? -1.561 -6.366 -10.665 1.00 95.69 87 ALA A C 1
ATOM 653 O O . ALA A 1 87 ? -1.833 -6.217 -9.473 1.00 95.69 87 ALA A O 1
ATOM 654 N N . VAL A 1 88 ? -0.481 -7.045 -11.070 1.00 97.19 88 VAL A N 1
ATOM 655 C CA . VAL A 1 88 ? 0.494 -7.655 -10.151 1.00 97.19 88 VAL A CA 1
ATOM 656 C C . VAL A 1 88 ? 1.214 -6.594 -9.321 1.00 97.19 88 VAL A C 1
ATOM 658 O O . VAL A 1 88 ? 1.325 -6.758 -8.106 1.00 97.19 88 VAL A O 1
ATOM 661 N N . MET A 1 89 ? 1.665 -5.499 -9.939 1.00 96.38 89 MET A N 1
ATOM 662 C CA . MET A 1 89 ? 2.342 -4.408 -9.223 1.00 96.38 89 MET A CA 1
ATOM 663 C C . MET A 1 89 ? 1.406 -3.699 -8.243 1.00 96.38 89 MET A C 1
ATOM 665 O O . MET A 1 89 ? 1.767 -3.491 -7.085 1.00 96.38 89 MET A O 1
ATOM 669 N N . ASN A 1 90 ? 0.186 -3.389 -8.682 1.00 95.75 90 ASN A N 1
ATOM 670 C CA . ASN A 1 90 ? -0.836 -2.774 -7.844 1.00 95.75 90 ASN A CA 1
ATOM 671 C C . ASN A 1 90 ? -1.191 -3.677 -6.664 1.00 95.75 90 ASN A C 1
ATOM 673 O O . ASN A 1 90 ? -1.173 -3.229 -5.522 1.00 95.75 90 ASN A O 1
ATOM 677 N N . PHE A 1 91 ? -1.435 -4.968 -6.909 1.00 98.12 91 PHE A N 1
ATOM 678 C CA . PHE A 1 91 ? -1.698 -5.926 -5.839 1.00 98.12 91 PHE A CA 1
ATOM 679 C C . PHE A 1 91 ? -0.518 -6.040 -4.874 1.00 98.12 91 PHE A C 1
ATOM 681 O O . PHE A 1 91 ? -0.720 -5.981 -3.665 1.00 98.12 91 PHE A O 1
ATOM 688 N N . GLY A 1 92 ? 0.705 -6.165 -5.389 1.00 98.31 92 GLY A N 1
ATOM 689 C CA . GLY A 1 92 ? 1.914 -6.284 -4.582 1.00 98.31 92 GLY A CA 1
ATOM 690 C C . GLY A 1 92 ? 2.130 -5.094 -3.655 1.00 98.31 92 GLY A C 1
ATOM 691 O O . GLY A 1 92 ? 2.314 -5.287 -2.454 1.00 98.31 92 GLY A O 1
ATOM 692 N N . GLY A 1 93 ? 2.057 -3.8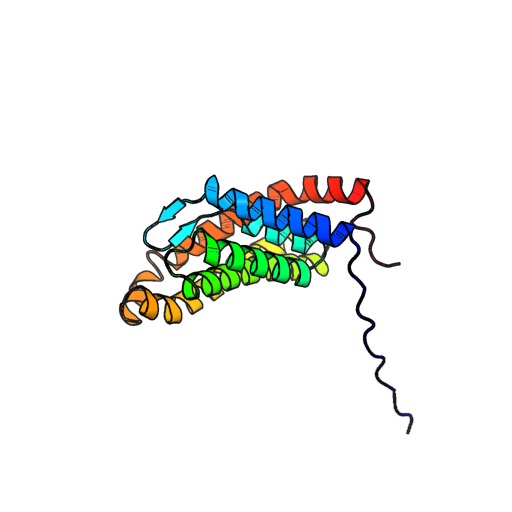73 -4.190 1.00 98.31 93 GLY A N 1
ATOM 693 C CA . GLY A 1 93 ? 2.190 -2.645 -3.407 1.00 98.31 93 GLY A CA 1
ATOM 694 C C . GLY A 1 93 ? 1.086 -2.499 -2.358 1.00 98.31 93 GLY A C 1
ATOM 695 O O . GLY A 1 93 ? 1.381 -2.345 -1.169 1.00 98.31 93 GLY A O 1
ATOM 696 N N . SER A 1 94 ? -0.176 -2.621 -2.777 1.00 98.44 94 SER A N 1
ATOM 697 C CA . SER A 1 94 ? -1.344 -2.483 -1.900 1.00 98.44 94 SER A CA 1
ATOM 698 C C . SER A 1 94 ? -1.383 -3.546 -0.800 1.00 98.44 94 SER A C 1
ATOM 700 O O . SER A 1 94 ? -1.624 -3.232 0.368 1.00 98.44 94 SER A O 1
ATOM 702 N N . ALA A 1 95 ? -1.103 -4.808 -1.139 1.00 98.62 95 ALA A N 1
ATOM 703 C CA . ALA A 1 95 ? -1.037 -5.894 -0.169 1.00 98.62 95 ALA A CA 1
ATOM 704 C C . ALA A 1 95 ? 0.128 -5.689 0.804 1.00 98.62 95 ALA A C 1
ATOM 706 O O . ALA A 1 95 ? -0.081 -5.796 2.011 1.00 98.62 95 ALA A O 1
ATOM 707 N N . ALA A 1 96 ? 1.325 -5.338 0.322 1.00 98.75 96 ALA A N 1
ATOM 708 C CA . ALA A 1 96 ? 2.478 -5.073 1.184 1.00 98.75 96 ALA A CA 1
ATOM 709 C C . ALA A 1 96 ? 2.186 -3.963 2.202 1.00 98.75 96 ALA A C 1
ATOM 711 O O . ALA A 1 96 ? 2.494 -4.115 3.385 1.00 98.75 96 ALA A O 1
ATOM 712 N N . PHE A 1 97 ? 1.524 -2.887 1.771 1.00 98.81 97 PHE A N 1
ATOM 713 C CA . PHE A 1 97 ? 1.100 -1.811 2.659 1.00 98.81 97 PHE A CA 1
ATOM 714 C C . PHE A 1 97 ? 0.042 -2.292 3.670 1.00 98.81 97 PHE A C 1
ATOM 716 O O . PHE A 1 97 ? 0.272 -2.320 4.885 1.00 98.81 97 PHE A O 1
ATOM 723 N N . ALA A 1 98 ? -1.123 -2.715 3.178 1.00 98.50 98 ALA A N 1
ATOM 724 C CA . ALA A 1 98 ? -2.295 -2.954 4.013 1.00 98.50 98 ALA A CA 1
ATOM 725 C C . ALA A 1 98 ? -2.144 -4.188 4.915 1.00 98.50 98 ALA A C 1
ATOM 727 O O . ALA A 1 98 ? -2.568 -4.166 6.077 1.00 98.50 98 ALA A O 1
ATOM 728 N N . VAL A 1 99 ? -1.513 -5.263 4.428 1.00 98.62 99 VAL A N 1
ATOM 729 C CA . VAL A 1 99 ? -1.252 -6.474 5.222 1.00 98.62 99 VAL A CA 1
ATOM 730 C C . VAL A 1 99 ? -0.240 -6.180 6.320 1.00 98.62 99 VAL A C 1
ATOM 732 O O . VAL A 1 99 ? -0.483 -6.561 7.462 1.00 98.62 99 VAL A O 1
ATOM 735 N N . THR A 1 100 ? 0.848 -5.460 6.031 1.00 98.62 100 THR A N 1
ATOM 736 C CA . THR A 1 100 ? 1.852 -5.116 7.053 1.00 98.62 100 THR A CA 1
ATOM 737 C C . THR A 1 100 ? 1.242 -4.256 8.154 1.00 98.62 100 THR A C 1
ATOM 739 O O . THR A 1 100 ? 1.363 -4.589 9.338 1.00 98.62 100 THR A O 1
ATOM 742 N N . ALA A 1 101 ? 0.515 -3.198 7.779 1.00 98.06 101 ALA A N 1
ATOM 743 C CA . ALA A 1 101 ? -0.143 -2.327 8.745 1.00 98.06 101 ALA A CA 1
ATOM 744 C C . ALA A 1 101 ? -1.126 -3.111 9.623 1.00 98.06 101 ALA A C 1
ATOM 746 O O . ALA A 1 101 ? -1.091 -3.020 10.854 1.00 98.06 101 ALA A O 1
ATOM 747 N N . SER A 1 102 ? -2.003 -3.898 8.997 1.00 96.94 102 SER A N 1
ATOM 748 C CA . SER A 1 102 ? -3.046 -4.639 9.708 1.00 96.94 102 SER A CA 1
ATOM 749 C C . SER A 1 102 ? -2.513 -5.803 10.534 1.00 96.94 102 SER A C 1
ATOM 751 O O . SER A 1 102 ? -3.070 -6.089 11.595 1.00 96.94 102 SER A O 1
ATOM 753 N N . LEU A 1 103 ? -1.422 -6.443 10.117 1.00 98.12 103 LEU A N 1
ATOM 754 C CA . LEU A 1 103 ? -0.763 -7.492 10.887 1.00 98.12 103 LEU A CA 1
ATOM 755 C C . LEU A 1 103 ? -0.188 -6.929 12.189 1.00 98.12 103 LEU A C 1
ATOM 757 O O . LEU A 1 103 ? -0.460 -7.476 13.255 1.00 98.12 103 LEU A O 1
ATOM 761 N N . ILE A 1 104 ? 0.538 -5.811 12.126 1.00 97.56 104 ILE A N 1
ATOM 762 C CA . ILE A 1 104 ? 1.088 -5.153 13.321 1.00 97.56 104 ILE A CA 1
ATOM 763 C C . ILE A 1 104 ? -0.047 -4.664 14.229 1.00 97.56 104 ILE A C 1
ATOM 765 O O . ILE A 1 104 ? -0.039 -4.919 15.437 1.00 97.56 104 ILE A O 1
ATOM 769 N N . TYR A 1 105 ? -1.072 -4.031 13.653 1.00 94.62 105 TYR A N 1
ATOM 770 C CA . TYR A 1 105 ? -2.232 -3.563 14.409 1.00 94.62 105 TYR A CA 1
ATOM 771 C C . TYR A 1 105 ? -3.017 -4.708 15.066 1.00 94.62 105 TYR A C 1
ATOM 773 O O . TYR A 1 105 ? -3.493 -4.561 16.191 1.00 94.62 105 TYR A O 1
ATOM 781 N N . LYS A 1 106 ? -3.119 -5.876 14.417 1.00 93.25 106 LYS A N 1
ATOM 782 C CA . LYS A 1 106 ? -3.793 -7.062 14.970 1.00 93.25 106 LYS A CA 1
ATOM 783 C C . LYS A 1 106 ? -3.194 -7.484 16.313 1.00 93.25 106 LYS A C 1
ATOM 785 O O . LYS A 1 106 ? -3.960 -7.864 17.198 1.00 93.25 106 LYS A O 1
ATOM 790 N N . TYR A 1 107 ? -1.870 -7.406 16.466 1.00 92.94 107 TYR A N 1
ATOM 791 C CA . TYR A 1 107 ? -1.175 -7.766 17.708 1.00 92.94 107 TYR A CA 1
ATOM 792 C C . TYR A 1 107 ? -1.134 -6.630 18.734 1.00 92.94 107 TYR A C 1
ATOM 794 O O . TYR A 1 107 ? -1.076 -6.894 19.931 1.00 92.94 107 TYR A O 1
ATOM 802 N N . ASN A 1 108 ? -1.210 -5.372 18.295 1.00 90.06 108 ASN A N 1
ATOM 803 C CA . ASN A 1 108 ? -1.266 -4.211 19.179 1.00 90.06 108 ASN A CA 1
ATOM 804 C C . ASN A 1 108 ? -2.395 -3.264 18.750 1.00 90.06 108 ASN A C 1
ATOM 806 O O . ASN A 1 108 ? -2.161 -2.263 18.071 1.00 90.06 108 ASN A O 1
ATOM 810 N N . LYS A 1 109 ? -3.630 -3.569 19.169 1.00 87.56 109 LYS A N 1
ATOM 811 C CA . LYS A 1 109 ? -4.844 -2.802 18.826 1.00 87.56 109 LYS A CA 1
ATOM 812 C C . LYS A 1 109 ? -4.945 -1.482 19.596 1.00 87.56 109 LYS A C 1
ATOM 814 O O . LYS A 1 109 ? -5.898 -1.228 20.330 1.00 87.56 109 LYS A O 1
ATOM 819 N N . SER A 1 110 ? -3.947 -0.627 19.429 1.00 89.50 110 SER A N 1
ATOM 820 C CA . SER A 1 110 ? -3.853 0.688 20.049 1.00 89.50 110 SER A CA 1
ATOM 821 C C . SER A 1 110 ? -3.521 1.751 19.008 1.00 89.50 110 SER A C 1
ATOM 823 O 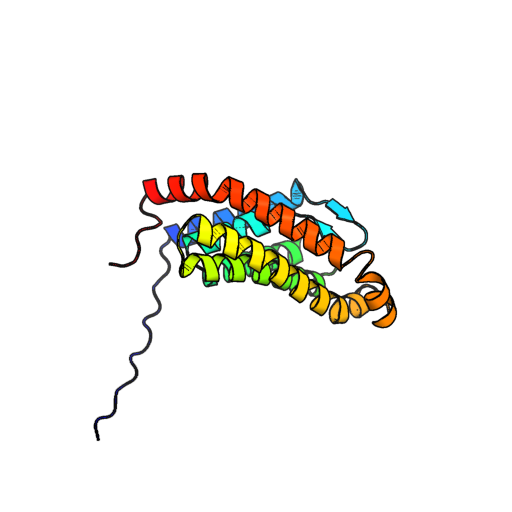O . SER A 1 110 ? -3.107 1.455 17.890 1.00 89.50 110 SER A O 1
ATOM 825 N N . PHE A 1 111 ? -3.661 3.017 19.397 1.00 87.50 111 PHE A N 1
ATOM 826 C CA . PHE A 1 111 ? -3.206 4.140 18.580 1.00 87.50 111 PHE A CA 1
ATOM 827 C C . PHE A 1 111 ? -1.721 4.008 18.205 1.00 87.50 111 PHE A C 1
ATOM 829 O O . PHE A 1 111 ? -1.360 4.202 17.049 1.00 87.50 111 PHE A O 1
ATOM 836 N N . LYS A 1 112 ? -0.872 3.613 19.165 1.00 91.44 112 LYS A N 1
ATOM 837 C CA . LYS A 1 112 ? 0.560 3.390 18.923 1.00 91.44 112 LYS A CA 1
ATOM 838 C C . LYS A 1 112 ? 0.783 2.257 17.923 1.00 91.44 112 LYS A C 1
ATOM 840 O O . LYS A 1 112 ? 1.587 2.411 17.014 1.00 91.44 112 LYS A O 1
ATOM 845 N N . GLY A 1 113 ? 0.049 1.152 18.057 1.00 93.31 113 GLY A N 1
ATOM 846 C CA . GLY A 1 113 ? 0.148 0.031 17.124 1.00 93.31 113 GLY A CA 1
ATOM 847 C C . GLY A 1 113 ? -0.295 0.387 15.704 1.00 93.31 113 GLY A C 1
ATOM 848 O O . GLY A 1 113 ? 0.352 -0.041 14.756 1.00 93.31 113 GLY A O 1
ATOM 849 N N . ALA A 1 114 ? -1.322 1.230 15.546 1.00 93.44 114 ALA A N 1
ATOM 850 C CA . ALA A 1 114 ? -1.724 1.740 14.235 1.00 93.44 114 ALA A CA 1
ATOM 851 C C . ALA A 1 114 ? -0.624 2.611 13.606 1.00 93.44 114 ALA A C 1
ATOM 853 O O . ALA A 1 114 ? -0.272 2.402 12.451 1.00 93.44 114 ALA A O 1
ATOM 854 N N . VAL A 1 115 ? -0.032 3.537 14.370 1.00 95.38 115 VAL A N 1
ATOM 855 C CA . VAL A 1 115 ? 1.067 4.395 13.886 1.00 95.38 115 VAL A CA 1
ATOM 856 C C . VAL A 1 115 ? 2.286 3.564 13.483 1.00 95.38 115 VAL A C 1
ATOM 858 O O . VAL A 1 115 ? 2.792 3.722 12.377 1.00 95.38 115 VAL A O 1
ATOM 861 N N . ILE A 1 116 ? 2.730 2.642 14.343 1.00 97.44 116 ILE A N 1
ATOM 862 C CA . ILE A 1 116 ? 3.872 1.760 14.050 1.00 97.44 116 ILE A CA 1
ATOM 863 C C . ILE A 1 116 ? 3.573 0.889 12.824 1.00 97.44 116 ILE A C 1
ATOM 865 O O . ILE A 1 116 ? 4.429 0.742 11.955 1.00 97.44 116 ILE A O 1
ATOM 869 N N . GLY A 1 117 ? 2.354 0.352 12.730 1.00 97.75 117 GLY A N 1
ATOM 870 C CA . GLY A 1 117 ? 1.915 -0.449 11.591 1.00 97.75 117 GLY A CA 1
ATOM 871 C C . GLY A 1 117 ? 1.958 0.325 10.277 1.00 97.75 117 GLY A C 1
ATOM 872 O O . GLY A 1 117 ? 2.479 -0.188 9.293 1.00 97.75 117 GLY A O 1
ATOM 873 N N . LEU A 1 118 ? 1.468 1.566 10.266 1.00 98.00 118 LEU A N 1
ATOM 874 C CA . LEU A 1 118 ? 1.475 2.418 9.076 1.00 98.00 118 LEU A CA 1
ATOM 875 C C . LEU A 1 118 ? 2.895 2.825 8.661 1.00 98.00 118 LEU A C 1
ATOM 877 O O . LEU A 1 118 ? 3.213 2.772 7.478 1.00 98.00 118 LEU A O 1
ATOM 881 N N . ILE A 1 119 ? 3.775 3.152 9.613 1.00 98.38 119 ILE A N 1
ATOM 882 C CA . ILE A 1 119 ? 5.186 3.448 9.314 1.00 98.38 119 ILE A CA 1
ATOM 883 C C . ILE A 1 119 ? 5.878 2.213 8.717 1.00 98.38 119 ILE A C 1
ATOM 885 O O . ILE A 1 119 ? 6.550 2.314 7.694 1.00 98.38 119 ILE A O 1
ATOM 889 N N . ALA A 1 120 ? 5.687 1.031 9.307 1.00 98.56 120 ALA A N 1
ATOM 890 C CA . ALA A 1 120 ? 6.245 -0.210 8.772 1.00 98.56 120 ALA A CA 1
ATOM 891 C C . ALA A 1 120 ? 5.686 -0.544 7.377 1.00 98.56 120 ALA A C 1
ATOM 893 O O . ALA A 1 120 ? 6.429 -0.983 6.500 1.00 98.56 120 ALA A O 1
ATOM 894 N N . ALA A 1 121 ? 4.396 -0.290 7.152 1.00 98.56 121 ALA A N 1
ATOM 895 C CA . ALA A 1 121 ? 3.747 -0.461 5.859 1.00 98.56 121 ALA A CA 1
ATOM 896 C C . ALA A 1 121 ? 4.323 0.459 4.777 1.00 98.56 121 ALA A C 1
ATOM 898 O O . ALA A 1 121 ? 4.495 0.009 3.647 1.00 98.56 121 ALA A O 1
ATOM 899 N N . MET A 1 122 ? 4.690 1.703 5.114 1.00 98.62 122 MET A N 1
ATOM 900 C CA . MET A 1 122 ? 5.353 2.615 4.175 1.00 98.62 122 MET A CA 1
ATOM 901 C C . MET A 1 122 ? 6.657 2.029 3.634 1.00 98.62 122 MET A C 1
ATOM 903 O O . MET A 1 122 ? 6.873 1.981 2.421 1.00 98.62 122 MET A O 1
ATOM 907 N N . PHE A 1 123 ? 7.508 1.526 4.529 1.00 98.69 123 PHE A N 1
ATOM 908 C CA . PHE A 1 123 ? 8.769 0.903 4.134 1.00 98.69 123 PHE A CA 1
ATOM 909 C C . PHE A 1 123 ? 8.554 -0.431 3.416 1.00 98.69 123 PHE A C 1
ATOM 911 O O . PHE A 1 123 ? 9.229 -0.697 2.425 1.00 98.69 123 PHE A O 1
ATOM 918 N N . SER A 1 124 ? 7.588 -1.242 3.861 1.00 98.75 124 SER A N 1
ATOM 919 C CA . SER A 1 124 ? 7.250 -2.519 3.223 1.00 98.75 124 SER A CA 1
ATOM 920 C C . SER A 1 124 ? 6.766 -2.330 1.783 1.00 98.75 124 SER A C 1
ATOM 922 O O . SER A 1 124 ? 7.315 -2.945 0.870 1.00 98.75 124 SER A O 1
ATOM 924 N N . MET A 1 125 ? 5.808 -1.425 1.563 1.00 98.56 125 MET A N 1
ATOM 925 C CA . MET A 1 125 ? 5.318 -1.076 0.230 1.00 98.56 125 MET A CA 1
ATOM 926 C C . MET A 1 125 ? 6.443 -0.549 -0.652 1.00 98.56 125 MET A C 1
ATOM 928 O O . MET A 1 125 ? 6.592 -0.996 -1.785 1.00 98.56 125 MET A O 1
ATOM 932 N N . THR A 1 126 ? 7.253 0.375 -0.129 1.00 98.62 126 THR A N 1
ATOM 933 C CA . THR A 1 126 ? 8.367 0.956 -0.884 1.00 98.62 126 THR A CA 1
ATOM 934 C C . THR A 1 126 ? 9.356 -0.127 -1.312 1.00 98.62 126 THR A C 1
ATOM 936 O O . THR A 1 126 ? 9.694 -0.203 -2.489 1.00 98.62 126 THR A O 1
ATOM 939 N N . ALA A 1 127 ? 9.764 -1.017 -0.404 1.00 98.56 127 ALA A N 1
ATOM 940 C CA . ALA A 1 127 ? 10.677 -2.112 -0.720 1.00 98.56 127 ALA A CA 1
ATOM 941 C C . ALA A 1 127 ? 10.100 -3.068 -1.777 1.00 98.56 127 ALA A C 1
ATOM 943 O O . ALA A 1 127 ? 10.773 -3.369 -2.762 1.00 98.56 127 ALA A O 1
ATOM 944 N N . VAL A 1 128 ? 8.844 -3.500 -1.614 1.00 98.62 128 VAL A N 1
ATOM 945 C CA . VAL A 1 128 ? 8.171 -4.387 -2.578 1.00 98.62 128 VAL A CA 1
ATOM 946 C C . VAL A 1 128 ? 8.058 -3.721 -3.945 1.00 98.62 128 VAL A C 1
ATOM 948 O O . VAL A 1 128 ? 8.370 -4.351 -4.952 1.00 98.62 128 VAL A O 1
ATOM 951 N N . MET A 1 129 ? 7.697 -2.439 -3.993 1.00 98.19 129 MET A N 1
ATOM 952 C CA . MET A 1 129 ? 7.590 -1.705 -5.250 1.00 98.19 129 MET A CA 1
ATOM 953 C C . MET A 1 129 ? 8.942 -1.511 -5.932 1.00 98.19 129 MET A C 1
ATOM 955 O O . MET A 1 129 ? 8.999 -1.614 -7.152 1.00 98.19 129 MET A O 1
ATOM 959 N N . LEU A 1 130 ? 10.035 -1.272 -5.203 1.00 98.25 130 LEU A N 1
ATOM 960 C CA . LEU A 1 130 ? 11.369 -1.198 -5.811 1.00 98.25 130 LEU A CA 1
ATOM 961 C C . LEU A 1 130 ? 11.775 -2.534 -6.441 1.00 98.25 130 LEU A C 1
ATOM 963 O O . LEU A 1 130 ? 12.211 -2.558 -7.590 1.00 98.25 130 LEU A O 1
ATOM 967 N N . VAL A 1 131 ? 11.565 -3.641 -5.724 1.00 98.25 131 VAL A N 1
ATOM 968 C CA . VAL A 1 131 ? 11.833 -4.992 -6.239 1.00 98.25 131 VAL A CA 1
ATOM 969 C C . VAL A 1 131 ? 10.967 -5.282 -7.464 1.00 98.25 131 VAL A C 1
ATOM 971 O O . VAL A 1 131 ? 11.474 -5.729 -8.487 1.00 98.25 131 VAL A O 1
ATOM 974 N N . MET A 1 132 ? 9.669 -4.985 -7.404 1.00 97.62 132 MET A N 1
ATOM 975 C CA . MET A 1 132 ? 8.766 -5.196 -8.534 1.00 97.62 132 MET A CA 1
ATOM 976 C C . MET A 1 132 ? 9.132 -4.335 -9.740 1.00 97.62 132 MET A C 1
ATOM 978 O O . MET A 1 132 ? 9.117 -4.847 -10.852 1.00 97.62 132 MET A O 1
ATOM 982 N N . ASN A 1 133 ? 9.510 -3.068 -9.548 1.00 97.50 133 ASN A N 1
ATOM 983 C CA . ASN A 1 133 ? 9.953 -2.220 -10.654 1.00 97.50 133 ASN A CA 1
ATOM 984 C C . ASN A 1 133 ? 11.207 -2.791 -11.335 1.00 97.50 133 ASN A C 1
ATOM 986 O O . ASN A 1 133 ? 11.260 -2.808 -12.558 1.00 97.50 133 ASN A O 1
ATOM 990 N N . LEU A 1 134 ? 12.175 -3.327 -10.581 1.00 97.19 134 LEU A N 1
ATOM 991 C CA . LEU A 1 134 ? 13.381 -3.938 -11.162 1.00 97.19 134 LEU A CA 1
ATOM 992 C C . LEU A 1 134 ? 13.076 -5.092 -12.126 1.00 97.19 134 LEU A C 1
ATOM 994 O O . LEU A 1 134 ? 13.781 -5.250 -13.117 1.00 97.19 134 LEU A O 1
ATOM 998 N N . PHE A 1 135 ? 12.038 -5.887 -11.851 1.00 96.12 135 PHE A N 1
ATOM 999 C CA . PHE A 1 135 ? 11.711 -7.065 -12.661 1.00 96.12 135 PHE A CA 1
ATOM 1000 C C . PHE A 1 135 ? 10.586 -6.835 -13.670 1.00 96.12 135 PHE A C 1
ATOM 1002 O O . PHE A 1 135 ? 10.592 -7.446 -14.733 1.00 96.12 135 PHE A O 1
ATOM 1009 N N . ILE A 1 136 ? 9.612 -5.983 -13.351 1.00 96.19 136 ILE A N 1
ATOM 1010 C CA . ILE A 1 136 ? 8.387 -5.822 -14.142 1.00 96.19 136 ILE A CA 1
ATOM 1011 C C . ILE A 1 136 ? 8.493 -4.629 -15.097 1.00 96.19 136 ILE A C 1
ATOM 1013 O O . ILE A 1 136 ? 8.064 -4.742 -16.245 1.00 96.19 136 ILE A O 1
ATOM 1017 N N . THR A 1 137 ? 9.105 -3.516 -14.680 1.00 94.56 137 THR A N 1
ATOM 1018 C CA . THR A 1 137 ? 9.248 -2.315 -15.523 1.00 94.56 137 THR A CA 1
ATOM 1019 C C . THR A 1 137 ? 9.995 -2.574 -16.832 1.00 94.56 137 THR A C 1
ATOM 1021 O O . THR A 1 137 ? 9.482 -2.153 -17.870 1.00 94.56 137 THR A O 1
ATOM 1024 N N . PRO A 1 138 ? 11.113 -3.331 -16.856 1.00 95.25 138 PRO A N 1
ATOM 1025 C CA . PRO A 1 138 ? 11.785 -3.703 -18.104 1.00 95.25 138 PRO A CA 1
ATOM 1026 C C . PRO A 1 138 ? 10.865 -4.376 -19.128 1.00 95.25 138 PRO A C 1
ATOM 1028 O O . PRO A 1 138 ? 10.999 -4.155 -20.330 1.00 95.25 138 PRO A O 1
ATOM 1031 N N . ILE A 1 139 ? 9.897 -5.166 -18.651 1.00 94.31 139 ILE A N 1
ATOM 1032 C CA . ILE A 1 139 ? 9.020 -5.980 -19.493 1.00 94.31 139 ILE A CA 1
ATOM 1033 C C . ILE A 1 139 ? 8.012 -5.103 -20.239 1.00 94.31 139 ILE A C 1
ATOM 1035 O O . ILE A 1 139 ? 7.884 -5.231 -21.454 1.00 94.31 139 ILE A O 1
ATOM 1039 N N . TYR A 1 140 ? 7.294 -4.222 -19.533 1.00 90.00 140 TYR A N 1
ATOM 1040 C CA . TYR A 1 140 ? 6.234 -3.421 -20.160 1.00 90.00 140 TYR A CA 1
ATOM 1041 C C . TYR A 1 140 ? 6.724 -2.087 -20.733 1.00 90.00 140 TYR A C 1
ATOM 1043 O O . TYR A 1 140 ? 6.062 -1.537 -21.608 1.00 90.00 140 TYR A O 1
ATOM 1051 N N . ALA A 1 141 ? 7.844 -1.543 -20.243 1.00 90.00 141 ALA A N 1
ATOM 1052 C CA . ALA A 1 141 ? 8.407 -0.282 -20.734 1.00 90.00 141 ALA A CA 1
ATOM 1053 C C . ALA A 1 141 ? 9.527 -0.481 -21.770 1.00 90.00 141 ALA A C 1
ATOM 1055 O O . ALA A 1 141 ? 10.079 0.506 -22.247 1.00 90.00 141 ALA A O 1
ATOM 1056 N N . HIS A 1 142 ? 9.860 -1.732 -22.119 1.00 91.44 142 HIS A N 1
ATOM 1057 C CA . HIS A 1 142 ? 10.914 -2.079 -23.082 1.00 91.44 142 HIS A CA 1
ATOM 1058 C C . HIS A 1 142 ? 12.266 -1.412 -22.768 1.00 91.44 142 HIS A C 1
ATOM 1060 O O . HIS A 1 142 ? 12.953 -0.912 -23.655 1.00 91.44 142 HIS A O 1
ATOM 1066 N N . THR A 1 143 ? 12.629 -1.403 -21.486 1.00 93.12 143 THR A N 1
ATOM 1067 C CA . THR A 1 143 ? 13.844 -0.779 -20.938 1.00 93.12 143 THR A CA 1
ATOM 1068 C C . THR A 1 143 ? 14.741 -1.842 -20.305 1.00 93.12 143 THR A C 1
ATOM 1070 O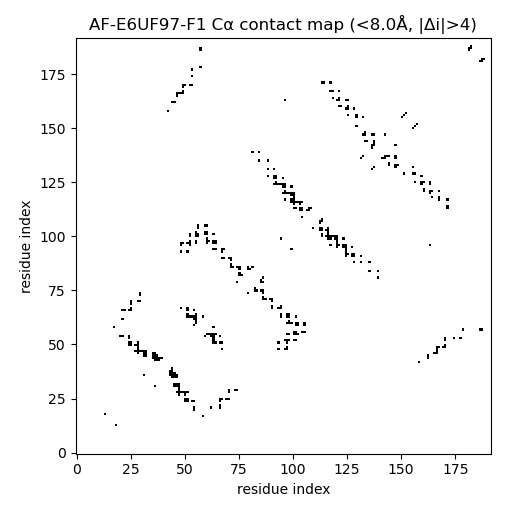 O . THR A 1 143 ? 14.325 -2.982 -20.093 1.00 93.12 143 THR A O 1
ATOM 1073 N N . THR A 1 144 ? 15.987 -1.499 -20.009 1.00 96.44 144 THR A N 1
ATOM 1074 C CA . THR A 1 144 ? 16.945 -2.382 -19.337 1.00 96.44 144 THR A CA 1
ATOM 1075 C C . THR A 1 144 ? 16.838 -2.280 -17.814 1.00 96.44 144 THR A C 1
ATOM 1077 O O . THR A 1 144 ? 16.351 -1.293 -17.265 1.00 96.44 144 THR A O 1
ATOM 1080 N N . ILE A 1 145 ? 17.328 -3.298 -17.100 1.00 96.06 145 ILE A N 1
ATOM 1081 C CA . ILE A 1 145 ? 17.413 -3.251 -15.631 1.00 96.06 145 ILE A CA 1
ATOM 1082 C C . ILE A 1 145 ? 18.316 -2.091 -15.179 1.00 96.06 145 ILE A C 1
ATOM 1084 O O . ILE A 1 145 ? 17.984 -1.415 -14.209 1.00 96.06 145 ILE A O 1
ATOM 1088 N N . ASP A 1 146 ? 19.408 -1.819 -15.899 1.00 97.00 146 ASP A N 1
ATOM 1089 C CA . ASP A 1 146 ? 20.346 -0.738 -15.570 1.00 97.00 146 ASP A CA 1
ATOM 1090 C C . ASP A 1 146 ? 19.683 0.644 -15.646 1.00 97.00 146 ASP A C 1
ATOM 1092 O O . ASP A 1 146 ? 19.871 1.479 -14.756 1.00 97.00 146 ASP A O 1
ATOM 1096 N N . GLU A 1 147 ? 18.834 0.873 -16.651 1.00 96.50 147 GLU A N 1
ATOM 1097 C CA . GLU A 1 147 ? 18.024 2.092 -16.744 1.00 96.50 147 GLU A CA 1
ATOM 1098 C C . GLU A 1 147 ? 17.059 2.215 -15.557 1.00 96.50 147 GLU A C 1
ATOM 1100 O O . GLU A 1 147 ? 16.950 3.287 -14.959 1.00 96.50 147 GLU A O 1
ATOM 1105 N N . VAL A 1 148 ? 16.412 1.118 -15.145 1.00 97.19 148 VAL A N 1
ATOM 1106 C CA . VAL A 1 148 ? 15.522 1.105 -13.970 1.00 97.19 148 VAL A CA 1
ATOM 1107 C C . VAL A 1 148 ? 16.292 1.370 -12.674 1.00 97.19 148 VAL A C 1
ATOM 1109 O O . VAL A 1 148 ? 15.807 2.125 -11.828 1.00 97.19 148 VAL A O 1
ATOM 1112 N N . ILE A 1 149 ? 17.501 0.821 -12.517 1.00 97.75 149 ILE A N 1
ATOM 1113 C CA . ILE A 1 149 ? 18.394 1.126 -11.386 1.00 97.75 149 ILE A CA 1
ATOM 1114 C C . ILE A 1 149 ? 18.696 2.627 -11.350 1.00 97.75 149 ILE A C 1
ATOM 1116 O O . ILE A 1 149 ? 18.593 3.249 -10.288 1.00 97.75 149 ILE A O 1
ATOM 1120 N N . GLY A 1 150 ? 18.976 3.229 -12.510 1.00 97.56 150 GLY A N 1
ATOM 1121 C CA . GLY A 1 150 ? 19.157 4.675 -12.654 1.00 97.56 150 GLY A CA 1
ATOM 1122 C C . GLY A 1 150 ? 17.936 5.495 -12.216 1.00 97.56 150 GLY A C 1
ATOM 1123 O O . GLY A 1 150 ? 18.091 6.617 -11.734 1.00 97.56 150 GLY A O 1
ATOM 1124 N N . MET A 1 151 ? 16.727 4.931 -12.302 1.00 96.88 151 MET A N 1
ATOM 1125 C CA . MET A 1 151 ? 15.483 5.570 -11.856 1.00 96.88 151 MET A CA 1
ATOM 1126 C C . MET A 1 151 ? 15.198 5.407 -10.355 1.00 96.88 151 MET A C 1
ATOM 1128 O O . MET A 1 151 ? 14.327 6.114 -9.840 1.00 96.88 151 MET A O 1
ATOM 1132 N N . ILE A 1 152 ? 15.898 4.524 -9.626 1.00 97.06 152 ILE A N 1
ATOM 1133 C CA . ILE A 1 152 ? 15.584 4.229 -8.214 1.00 97.06 152 ILE A CA 1
ATOM 1134 C C . ILE A 1 152 ? 15.648 5.489 -7.354 1.00 97.06 152 ILE A C 1
ATOM 1136 O O . ILE A 1 152 ? 14.649 5.867 -6.746 1.00 97.06 152 ILE A O 1
ATOM 1140 N N . MET A 1 153 ? 16.807 6.142 -7.308 1.00 97.38 153 MET A N 1
ATOM 1141 C CA . MET A 1 153 ? 17.024 7.312 -6.457 1.00 97.38 153 MET A CA 1
ATOM 1142 C C . MET A 1 153 ? 16.229 8.553 -6.892 1.00 97.38 153 MET A C 1
ATOM 1144 O O . MET A 1 153 ? 15.623 9.178 -6.021 1.00 97.38 153 MET A O 1
ATOM 1148 N N . PRO A 1 154 ? 16.191 8.933 -8.185 1.00 96.81 154 PRO A N 1
ATOM 1149 C CA . PRO A 1 154 ? 15.506 10.158 -8.593 1.00 96.81 154 PRO A CA 1
ATOM 1150 C C . PRO A 1 154 ? 13.982 10.022 -8.702 1.00 96.81 154 PRO A C 1
ATOM 1152 O O . PRO A 1 154 ? 13.292 11.034 -8.602 1.00 96.81 154 PRO A O 1
ATOM 1155 N N . LEU A 1 155 ? 13.441 8.814 -8.912 1.00 96.25 155 LEU A N 1
ATOM 1156 C CA . LEU A 1 155 ? 12.020 8.628 -9.219 1.00 96.25 155 LEU A CA 1
ATOM 1157 C C . LEU A 1 155 ? 11.344 7.560 -8.354 1.00 96.25 155 LEU A C 1
ATOM 1159 O O . LEU A 1 155 ? 10.402 7.880 -7.633 1.00 96.25 155 LEU A O 1
ATOM 1163 N N . LEU A 1 156 ? 11.789 6.301 -8.400 1.00 97.25 156 LEU A N 1
ATOM 1164 C CA . LEU A 1 156 ? 11.019 5.187 -7.826 1.00 97.25 156 LEU A CA 1
ATOM 1165 C C . LEU A 1 156 ? 10.945 5.248 -6.296 1.00 97.25 156 LEU A C 1
ATOM 1167 O O . LEU A 1 156 ? 9.864 5.093 -5.725 1.00 97.25 156 LEU A O 1
ATOM 1171 N N . LEU A 1 157 ? 12.076 5.468 -5.626 1.00 98.06 157 LEU A N 1
ATOM 1172 C CA . LEU A 1 157 ? 12.154 5.569 -4.170 1.00 98.06 157 LEU A CA 1
ATOM 1173 C C . LEU A 1 157 ? 11.350 6.770 -3.641 1.00 98.06 157 LEU A C 1
ATOM 1175 O O . LEU A 1 157 ? 10.458 6.540 -2.820 1.00 98.06 157 LEU A O 1
ATOM 1179 N N . PRO A 1 158 ? 11.591 8.022 -4.093 1.00 97.69 158 PRO A N 1
ATOM 1180 C CA . PRO A 1 158 ? 10.835 9.164 -3.587 1.00 97.69 158 PRO A CA 1
ATOM 1181 C C . PRO A 1 158 ? 9.342 9.042 -3.902 1.00 97.69 158 PRO A C 1
ATOM 1183 O O . PRO A 1 158 ? 8.518 9.318 -3.032 1.00 97.69 158 PRO A O 1
ATOM 1186 N N . PHE A 1 159 ? 8.975 8.560 -5.095 1.00 97.88 159 PHE A N 1
ATOM 1187 C CA . PHE A 1 159 ? 7.572 8.390 -5.462 1.00 97.88 159 PHE A CA 1
ATOM 1188 C C . PHE A 1 159 ? 6.846 7.400 -4.543 1.00 97.88 159 PHE A C 1
ATOM 1190 O O . PHE A 1 159 ? 5.794 7.731 -3.997 1.00 97.88 159 PHE A O 1
ATOM 1197 N N . ASN A 1 160 ? 7.393 6.195 -4.344 1.00 98.00 160 ASN A N 1
ATOM 1198 C CA . ASN A 1 160 ? 6.736 5.172 -3.521 1.00 98.00 160 ASN A CA 1
ATOM 1199 C C . ASN A 1 160 ? 6.700 5.561 -2.036 1.00 98.00 160 ASN A C 1
ATOM 1201 O O . ASN A 1 160 ? 5.711 5.286 -1.348 1.00 98.00 160 ASN A O 1
ATOM 1205 N N . LEU A 1 161 ? 7.725 6.267 -1.549 1.00 98.25 161 LEU A N 1
ATOM 1206 C CA . LEU A 1 161 ? 7.734 6.781 -0.183 1.00 98.25 161 LEU A CA 1
ATOM 1207 C C . LEU A 1 161 ? 6.666 7.866 0.019 1.00 98.25 161 LEU A C 1
ATOM 1209 O O . LEU A 1 161 ? 5.937 7.819 1.005 1.00 98.25 161 LEU A O 1
ATOM 1213 N N . ILE A 1 162 ? 6.507 8.795 -0.930 1.00 98.00 162 ILE A N 1
ATOM 1214 C CA . ILE A 1 162 ? 5.449 9.818 -0.885 1.00 98.00 162 ILE A CA 1
ATOM 1215 C C . ILE A 1 162 ? 4.065 9.171 -1.008 1.00 98.00 162 ILE A C 1
ATOM 1217 O O . ILE A 1 162 ? 3.177 9.472 -0.208 1.00 98.00 162 ILE A O 1
ATOM 1221 N N . LYS A 1 163 ? 3.878 8.247 -1.962 1.00 97.31 163 LYS A N 1
ATOM 1222 C CA . LYS A 1 163 ? 2.612 7.521 -2.157 1.00 97.31 163 LYS A CA 1
ATOM 1223 C C . LYS A 1 163 ? 2.177 6.821 -0.877 1.00 97.31 163 LYS A C 1
ATOM 1225 O O . LYS A 1 163 ? 1.035 6.983 -0.438 1.00 97.31 163 LYS A O 1
ATOM 1230 N N . SER A 1 164 ? 3.088 6.075 -0.264 1.00 98.06 164 SER A N 1
ATOM 1231 C CA . SER A 1 164 ? 2.795 5.345 0.963 1.00 98.06 164 SER A CA 1
ATOM 1232 C C . SER A 1 164 ? 2.623 6.270 2.173 1.00 98.06 164 SER A C 1
ATOM 1234 O O . SER A 1 164 ? 1.733 6.028 2.985 1.00 98.06 164 SER A O 1
ATOM 1236 N N . ALA A 1 165 ? 3.387 7.363 2.279 1.00 98.31 165 ALA A N 1
ATOM 1237 C CA . ALA A 1 165 ? 3.233 8.356 3.345 1.00 98.31 165 ALA A CA 1
ATOM 1238 C C . ALA A 1 165 ? 1.860 9.040 3.312 1.00 98.31 165 ALA A C 1
ATOM 1240 O O . ALA A 1 165 ? 1.220 9.191 4.353 1.00 98.31 165 ALA A O 1
ATOM 1241 N N . LEU A 1 166 ? 1.381 9.428 2.127 1.00 97.69 166 LEU A N 1
ATOM 1242 C CA . LEU A 1 166 ? 0.065 10.050 1.980 1.00 97.69 166 LEU A CA 1
ATOM 1243 C C . LEU A 1 166 ? -1.059 9.062 2.314 1.00 97.69 166 LEU A C 1
ATOM 1245 O O . LEU A 1 166 ? -1.968 9.404 3.071 1.00 97.69 166 LEU A O 1
ATOM 1249 N N . ASN A 1 167 ? -0.961 7.817 1.837 1.00 97.81 167 ASN A N 1
ATOM 1250 C CA . ASN A 1 167 ? -1.900 6.761 2.222 1.00 97.81 167 ASN A CA 1
ATOM 1251 C C . ASN A 1 167 ? -1.880 6.510 3.736 1.00 97.81 167 ASN A C 1
ATOM 1253 O O . ASN A 1 167 ? -2.941 6.405 4.350 1.00 97.81 167 ASN A O 1
ATOM 1257 N N . ALA A 1 168 ? -0.703 6.486 4.365 1.00 97.69 168 ALA A N 1
ATOM 1258 C CA . ALA A 1 168 ? -0.565 6.349 5.811 1.00 97.69 168 ALA A CA 1
ATOM 1259 C C . ALA A 1 168 ? -1.201 7.519 6.573 1.00 97.69 168 ALA A C 1
ATOM 1261 O O . ALA A 1 168 ? -1.931 7.294 7.541 1.00 97.69 168 ALA A O 1
ATOM 1262 N N . ALA A 1 169 ? -0.983 8.756 6.126 1.00 97.19 169 ALA A N 1
ATOM 1263 C CA . ALA A 1 169 ? -1.566 9.944 6.742 1.00 97.19 169 ALA A CA 1
ATOM 1264 C C . ALA A 1 169 ? -3.102 9.916 6.685 1.00 97.19 169 ALA A C 1
ATOM 1266 O O . ALA A 1 169 ? -3.768 10.132 7.702 1.00 97.19 169 ALA A O 1
ATOM 1267 N N . ILE A 1 170 ? -3.672 9.574 5.525 1.00 95.62 170 ILE A N 1
ATOM 1268 C CA . ILE A 1 170 ? -5.127 9.479 5.353 1.00 95.62 170 ILE A CA 1
ATOM 1269 C C . ILE A 1 170 ? -5.688 8.296 6.157 1.00 95.62 170 ILE A C 1
ATOM 1271 O O . ILE A 1 170 ? -6.677 8.466 6.874 1.00 95.62 170 ILE A O 1
ATOM 1275 N N . CYS A 1 171 ? -5.034 7.127 6.126 1.00 94.69 171 CYS A N 1
ATOM 1276 C CA . CYS A 1 171 ? -5.393 5.980 6.969 1.00 94.69 171 CYS A CA 1
ATOM 1277 C C . CYS A 1 171 ? -5.489 6.381 8.434 1.00 94.69 171 CYS A C 1
ATOM 1279 O O . CYS A 1 171 ? -6.462 6.063 9.115 1.00 94.69 171 CYS A O 1
ATOM 1281 N N . PHE A 1 172 ? -4.469 7.077 8.924 1.00 91.25 172 PHE A N 1
ATOM 1282 C CA . PHE A 1 172 ? -4.385 7.502 10.307 1.00 91.25 172 PHE A CA 1
ATOM 1283 C C . PHE A 1 172 ? -5.523 8.464 10.680 1.00 91.25 172 PHE A C 1
ATOM 1285 O O . PHE A 1 172 ? -6.138 8.298 11.738 1.00 91.25 172 PHE A O 1
ATOM 1292 N N . MET A 1 173 ? -5.852 9.415 9.800 1.00 91.56 173 MET A N 1
ATOM 1293 C CA . MET A 1 173 ? -6.959 10.353 10.004 1.00 91.56 173 MET A CA 1
ATOM 1294 C C . MET A 1 173 ? -8.320 9.640 10.047 1.00 91.56 173 MET A C 1
ATOM 1296 O O . MET A 1 173 ? -9.167 9.969 10.880 1.00 91.56 173 MET A O 1
ATOM 1300 N N . LEU A 1 174 ? -8.519 8.630 9.196 1.00 88.81 174 LEU A N 1
ATOM 1301 C CA . LEU A 1 174 ? -9.784 7.896 9.089 1.00 88.81 174 LEU A CA 1
ATOM 1302 C C . LEU A 1 174 ? -9.928 6.737 10.087 1.00 88.81 174 LEU A C 1
ATOM 1304 O O . LEU A 1 174 ? -11.050 6.323 10.384 1.00 88.81 174 LEU A O 1
ATOM 1308 N N . TYR A 1 175 ? -8.833 6.235 10.665 1.00 82.06 175 TYR A N 1
ATOM 1309 C CA . TYR A 1 175 ? -8.868 5.043 11.520 1.00 82.06 175 TYR A CA 1
ATOM 1310 C C . TYR A 1 175 ? -9.798 5.212 12.735 1.00 82.06 175 TYR A C 1
ATOM 1312 O O . TYR A 1 175 ? -10.589 4.315 13.036 1.00 82.06 175 TYR A O 1
ATOM 1320 N N . LYS A 1 176 ? -9.724 6.348 13.446 1.00 79.69 176 LYS A N 1
ATOM 1321 C CA . LYS A 1 176 ? -10.558 6.594 14.636 1.00 79.69 176 LYS A CA 1
ATOM 1322 C C . LYS A 1 176 ? -12.054 6.654 14.305 1.00 79.69 176 LYS A C 1
ATOM 1324 O O . LYS A 1 176 ? -12.788 5.879 14.925 1.00 79.69 176 LYS A O 1
ATOM 1329 N N . PRO A 1 177 ? -12.526 7.519 13.383 1.00 83.12 177 PRO A N 1
ATOM 1330 C CA . PRO A 1 177 ? -13.955 7.620 13.092 1.00 83.12 177 PRO A CA 1
ATOM 1331 C C . PRO A 1 177 ? -14.522 6.305 12.551 1.00 83.12 177 PRO A C 1
ATOM 1333 O O . PRO A 1 177 ? -15.595 5.888 12.984 1.00 83.12 177 PRO A O 1
ATOM 1336 N N . ILE A 1 178 ? -13.777 5.590 11.700 1.00 80.38 178 ILE A N 1
ATOM 1337 C CA . ILE A 1 178 ? -14.211 4.290 11.167 1.00 80.38 178 ILE A CA 1
ATOM 1338 C C . ILE A 1 178 ? -14.275 3.238 12.282 1.00 80.38 178 ILE A C 1
ATOM 1340 O O . ILE A 1 178 ? -15.280 2.540 12.416 1.00 80.38 178 ILE A O 1
ATOM 1344 N N . SER A 1 179 ? -13.260 3.157 13.149 1.00 74.25 179 SER A N 1
ATOM 1345 C CA . SER A 1 179 ? -13.272 2.225 14.286 1.00 74.25 179 SER A CA 1
ATOM 1346 C C . SER A 1 179 ? -14.435 2.498 15.247 1.00 74.25 179 SER A C 1
ATOM 1348 O O . SER A 1 179 ? -15.072 1.561 15.731 1.00 74.25 179 SER A O 1
ATOM 1350 N N . GLN A 1 180 ? -14.746 3.768 15.518 1.00 78.62 180 GLN A N 1
ATOM 1351 C CA . GLN A 1 180 ? -15.867 4.156 16.377 1.00 78.62 180 GLN A CA 1
ATOM 1352 C C . GLN A 1 180 ? -17.221 3.832 15.741 1.00 78.62 180 GLN A C 1
ATOM 1354 O O . GLN A 1 180 ? -18.070 3.229 16.403 1.00 78.62 180 GLN A O 1
ATOM 1359 N N . ALA A 1 181 ? -17.404 4.169 14.461 1.00 78.56 181 ALA A N 1
ATOM 1360 C CA . ALA A 1 181 ? -18.609 3.836 13.708 1.00 78.56 181 ALA A CA 1
ATOM 1361 C C . ALA A 1 181 ? -18.857 2.323 13.716 1.00 78.56 181 ALA A C 1
ATOM 1363 O O . ALA A 1 181 ? -19.976 1.873 13.957 1.00 78.56 181 ALA A O 1
ATOM 1364 N N . LEU A 1 182 ? -17.797 1.528 13.554 1.00 71.75 182 LEU A N 1
ATOM 1365 C CA . LEU A 1 182 ? -17.923 0.079 13.508 1.00 71.75 182 LEU A CA 1
ATOM 1366 C C . LEU A 1 182 ? -18.170 -0.560 14.887 1.00 71.75 182 LEU A C 1
ATOM 1368 O O . LEU A 1 182 ? -18.942 -1.513 15.012 1.00 71.75 182 LEU A O 1
ATOM 1372 N N . LYS A 1 183 ? -17.585 -0.014 15.960 1.00 71.00 183 LYS A N 1
ATOM 1373 C CA . LYS A 1 183 ? -17.853 -0.470 17.337 1.00 71.00 183 LYS A CA 1
ATOM 1374 C C . LYS A 1 183 ? -19.298 -0.230 17.768 1.00 71.00 183 LYS A C 1
ATOM 1376 O O . LYS A 1 183 ? -19.866 -1.089 18.438 1.00 71.00 183 LYS A O 1
ATOM 1381 N N . LYS A 1 184 ? -19.900 0.893 17.360 1.00 68.31 184 LYS A N 1
ATOM 1382 C CA . LYS A 1 184 ? -21.286 1.267 17.708 1.00 68.31 184 LYS A CA 1
ATOM 1383 C C . LYS A 1 184 ? -22.323 0.221 17.275 1.00 68.31 184 LYS A C 1
ATOM 1385 O O . LYS A 1 184 ? -23.390 0.128 17.869 1.00 68.31 184 LYS A O 1
ATOM 1390 N N . HIS A 1 185 ? -21.990 -0.589 16.278 1.00 66.00 185 HIS A N 1
ATOM 1391 C CA . HIS A 1 185 ? -22.871 -1.591 15.687 1.00 66.00 185 HIS A CA 1
ATOM 1392 C C . HIS A 1 185 ? -22.350 -3.035 15.880 1.00 66.00 185 HIS A C 1
ATOM 1394 O O . HIS A 1 185 ? -22.729 -3.943 15.143 1.00 66.00 185 HIS A O 1
ATOM 1400 N N . SER A 1 186 ? -21.499 -3.262 16.892 1.00 59.81 186 SER A N 1
ATOM 1401 C CA . SER A 1 186 ? -20.936 -4.573 17.275 1.00 59.81 186 SER A CA 1
ATOM 1402 C C . SER A 1 186 ? -20.052 -5.268 16.223 1.00 59.81 186 SER A C 1
ATOM 1404 O O . SER A 1 186 ? -19.837 -6.474 16.313 1.00 59.81 186 SER A O 1
ATOM 1406 N N . TYR A 1 187 ? -19.458 -4.536 15.274 1.00 57.97 187 TYR A N 1
ATOM 1407 C CA . TYR A 1 187 ? -18.620 -5.124 14.213 1.00 57.97 187 TYR A CA 1
ATOM 1408 C C . TYR A 1 187 ? -17.174 -5.455 14.642 1.00 57.97 187 TYR A C 1
ATOM 1410 O O . TYR A 1 187 ? -16.419 -6.023 13.861 1.00 57.97 187 TYR A O 1
ATOM 1418 N N . ALA A 1 188 ? -16.771 -5.103 15.871 1.00 52.81 188 ALA A N 1
ATOM 1419 C CA . ALA A 1 188 ? -15.393 -5.231 16.367 1.00 52.81 188 ALA A CA 1
ATOM 1420 C C . ALA A 1 188 ? -15.276 -5.947 17.728 1.00 52.81 188 ALA A C 1
ATOM 1422 O O . ALA A 1 188 ? -14.313 -5.715 18.464 1.00 52.81 188 ALA A O 1
ATOM 1423 N N . GLN A 1 189 ? -16.251 -6.784 18.099 1.00 38.88 189 GLN A N 1
ATOM 1424 C CA . GLN A 1 189 ? -16.103 -7.627 19.289 1.00 38.88 189 GLN A CA 1
ATOM 1425 C C . GLN A 1 189 ? -15.042 -8.702 18.994 1.00 38.88 189 GLN A C 1
ATOM 1427 O O . GLN A 1 189 ? -15.174 -9.414 17.993 1.00 38.88 189 GLN A O 1
ATOM 1432 N N . PRO A 1 190 ? -13.972 -8.830 19.803 1.00 34.00 190 PRO A N 1
ATOM 1433 C CA . PRO A 1 190 ? -13.106 -9.996 19.701 1.00 34.00 190 PRO A CA 1
ATOM 1434 C C . PRO A 1 190 ? -13.946 -11.261 19.960 1.00 34.00 190 PRO A C 1
ATOM 1436 O O . PRO A 1 190 ? -14.946 -11.184 20.680 1.00 34.00 190 PRO A O 1
ATOM 1439 N N . PRO A 1 191 ? -13.585 -12.413 19.364 1.00 37.94 191 PRO A N 1
ATOM 1440 C CA . PRO A 1 191 ? -14.220 -13.671 19.737 1.00 37.94 191 PRO A CA 1
ATOM 1441 C C . PRO A 1 191 ? -14.084 -13.846 21.257 1.00 37.94 191 PRO A C 1
ATOM 1443 O O . PRO A 1 191 ? -13.001 -13.617 21.798 1.00 37.94 191 PRO A O 1
ATOM 1446 N N . ARG A 1 192 ? -15.208 -14.151 21.919 1.00 34.19 192 ARG A N 1
ATOM 1447 C CA . ARG A 1 192 ? -15.224 -14.571 23.324 1.00 34.19 192 ARG A CA 1
ATOM 1448 C C . ARG A 1 192 ? -14.432 -15.859 23.493 1.00 34.19 192 ARG A C 1
ATOM 1450 O O . ARG A 1 192 ? -14.516 -16.701 22.570 1.00 34.19 192 ARG A O 1
#

Secondary structure (DSSP, 8-state):
-----------PPPPHHHHHHHHHHHHHHHHHHHHS-EEETTEEE--THHHHHHHHHHH-HHHHHHHHHHHHHHHHHHT-SSHHHHHHHHHHHHHHHHHHHHHHHHH--SHHHHHHHHHHHHHHHHHHHHHHHHHHHHHHHT--HHHHHHHIIIIIHHHHHHHHHHHHHHHHHHHHHHHHHHHTTTTTPPP-

Foldseek 3Di:
DDDDDDDDDDPDDDDPVLVVLLVVLLVVLLVQCVVPWDDDPPDTFTQSLLSLLLNCQQVHLVSSLVSQLSNLVVCLVPPDPQRPLSSVLSSQLSSQQNNQLSHQCVVPVDLVSNLVSLVNSLVRSLVSNLVSCLPRVCPRVVDHSVVSVVCSVVHSNVPSSVSSVVNSVVSSVVVVVSVVVCVVVVSRDDDD

pLDDT: mean 88.76, std 15.47, range [34.0, 98.81]

Solvent-accessible surface area (backbone atoms only — not comparable to full-atom values): 9979 Å² total; per-residue (Å²): 138,85,83,80,78,80,76,78,81,78,78,78,77,82,50,71,66,58,54,51,53,45,51,48,28,34,50,54,19,54,51,25,60,78,78,46,59,47,74,59,86,95,45,75,39,55,52,27,50,28,31,24,25,49,37,2,67,65,73,26,30,68,45,6,40,52,32,22,48,53,38,22,53,52,38,33,78,73,71,45,92,59,32,68,63,47,22,52,50,50,24,48,29,38,26,35,24,15,25,43,18,9,47,43,19,69,81,33,86,42,74,66,25,44,54,53,10,35,57,51,8,24,55,41,18,31,53,48,43,53,56,45,44,54,67,47,43,30,69,81,68,76,48,52,54,67,60,45,60,66,35,34,76,84,42,53,51,57,50,36,44,51,41,32,48,53,28,35,53,53,32,60,68,47,46,59,62,53,52,50,60,38,48,77,71,65,68,62,69,73,86,130